Protein AF-A0A9D6FXJ5-F1 (afdb_monomer)

Structure (mmCIF, N/CA/C/O backbone):
data_AF-A0A9D6FXJ5-F1
#
_entry.id   AF-A0A9D6FXJ5-F1
#
loop_
_atom_site.group_PDB
_atom_site.id
_atom_site.type_symbol
_atom_site.label_atom_id
_atom_site.label_alt_id
_atom_site.label_comp_id
_atom_site.label_asym_id
_atom_site.label_entity_id
_atom_site.label_seq_id
_atom_site.pdbx_PDB_ins_code
_atom_site.Cartn_x
_atom_site.Cartn_y
_atom_site.Cartn_z
_atom_site.occupancy
_atom_site.B_iso_or_equiv
_atom_site.auth_seq_id
_atom_site.auth_comp_id
_atom_site.auth_asym_id
_atom_site.auth_atom_id
_atom_site.pdbx_PDB_model_num
ATOM 1 N N . MET A 1 1 ? -36.224 -34.502 -17.068 1.00 31.56 1 MET A N 1
ATOM 2 C CA . MET A 1 1 ? -36.495 -35.595 -16.108 1.00 31.56 1 MET A CA 1
ATOM 3 C C . MET A 1 1 ? -36.123 -35.125 -14.706 1.00 31.56 1 MET A C 1
ATOM 5 O O . MET A 1 1 ? -34.986 -34.723 -14.557 1.00 31.56 1 MET A O 1
ATOM 9 N N . ARG A 1 2 ? -37.079 -35.206 -13.753 1.00 31.58 2 ARG A N 1
ATOM 10 C CA . ARG A 1 2 ? -36.944 -35.451 -12.288 1.00 31.58 2 ARG A CA 1
ATOM 11 C C . ARG A 1 2 ? -35.967 -34.548 -11.474 1.00 31.58 2 ARG A C 1
ATOM 13 O O . ARG A 1 2 ? -34.798 -34.522 -11.793 1.00 31.58 2 ARG A O 1
ATOM 20 N N . ARG A 1 3 ? -36.307 -33.891 -10.348 1.00 32.00 3 ARG A N 1
ATOM 21 C CA . ARG A 1 3 ? -37.428 -34.001 -9.382 1.00 32.00 3 ARG A CA 1
ATOM 22 C C . ARG A 1 3 ? -37.389 -32.842 -8.340 1.00 32.00 3 ARG A C 1
ATOM 24 O O . ARG A 1 3 ? -36.317 -32.512 -7.864 1.00 32.00 3 ARG A O 1
ATOM 31 N N . PHE A 1 4 ? -38.590 -32.381 -7.962 1.00 33.22 4 PHE A N 1
ATOM 32 C CA . PHE A 1 4 ? -39.093 -31.896 -6.653 1.00 33.22 4 PHE A CA 1
ATOM 33 C C . PHE A 1 4 ? -38.522 -30.663 -5.921 1.00 33.22 4 PHE A C 1
ATOM 35 O O . PHE A 1 4 ? -37.453 -30.690 -5.326 1.00 33.22 4 PHE A O 1
ATOM 42 N N . ALA A 1 5 ? -39.402 -29.660 -5.812 1.00 41.56 5 ALA A N 1
ATOM 43 C CA . ALA A 1 5 ? -39.522 -28.728 -4.693 1.00 41.56 5 ALA A CA 1
ATOM 44 C C . ALA A 1 5 ? -40.036 -29.434 -3.428 1.00 41.56 5 ALA A C 1
ATOM 46 O O . ALA A 1 5 ? -40.890 -30.303 -3.568 1.00 41.56 5 ALA A O 1
ATOM 47 N N . TRP A 1 6 ? -39.617 -28.983 -2.239 1.00 28.61 6 TRP A N 1
ATOM 48 C CA . TRP A 1 6 ? -40.420 -29.036 -1.008 1.00 28.61 6 TRP A CA 1
ATOM 49 C C . TRP A 1 6 ? -40.076 -27.851 -0.095 1.00 28.61 6 TRP A C 1
ATOM 51 O O . TRP A 1 6 ? -39.004 -27.786 0.500 1.00 28.61 6 TRP A O 1
ATOM 61 N N . LEU A 1 7 ? -41.029 -26.925 0.007 1.00 34.31 7 LEU A N 1
ATOM 62 C CA . LEU A 1 7 ? -41.271 -26.134 1.208 1.00 34.31 7 LEU A CA 1
ATOM 63 C C . LEU A 1 7 ? -41.954 -27.058 2.226 1.00 34.31 7 LEU A C 1
ATOM 65 O O . LEU A 1 7 ? -42.943 -27.700 1.877 1.00 34.31 7 LEU A O 1
ATOM 69 N N . LEU A 1 8 ? -41.496 -27.070 3.476 1.00 34.75 8 LEU A N 1
ATOM 70 C CA . LEU A 1 8 ? -42.350 -27.379 4.623 1.00 34.75 8 LEU A CA 1
ATOM 71 C C . LEU A 1 8 ? -41.764 -26.733 5.876 1.00 34.75 8 LEU A C 1
ATOM 73 O O . LEU A 1 8 ? -40.685 -27.082 6.348 1.00 34.75 8 LEU A O 1
ATOM 77 N N . ALA A 1 9 ? -42.504 -25.746 6.365 1.00 36.38 9 ALA A N 1
ATOM 78 C CA . ALA A 1 9 ? -42.334 -25.151 7.671 1.00 36.38 9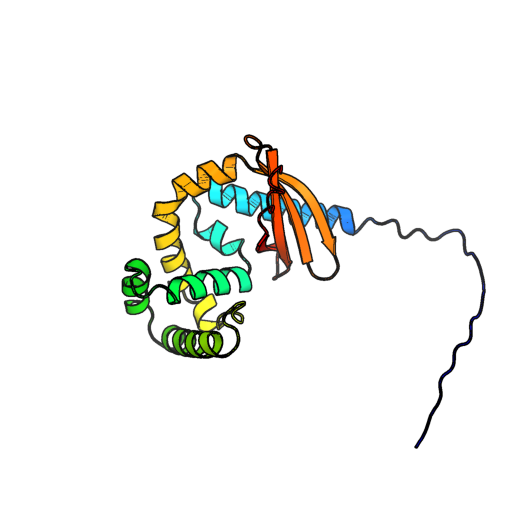 ALA A CA 1
ATOM 79 C C . ALA A 1 9 ? -42.645 -26.187 8.758 1.00 36.38 9 ALA A C 1
ATOM 81 O O . ALA A 1 9 ? -43.670 -26.864 8.693 1.00 36.38 9 ALA A O 1
ATOM 82 N N . LEU A 1 10 ? -41.807 -26.233 9.790 1.00 36.16 10 LEU A N 1
ATOM 83 C CA . LEU A 1 10 ? -42.198 -26.698 11.114 1.00 36.16 10 LEU A CA 1
ATOM 84 C C . LEU A 1 10 ? -41.761 -25.643 12.129 1.00 36.16 10 LEU A C 1
ATOM 86 O O . LEU A 1 10 ? -40.582 -25.466 12.424 1.00 36.16 10 LEU A O 1
ATOM 90 N N . LEU A 1 11 ? -42.767 -24.921 12.617 1.00 42.56 11 LEU A N 1
ATOM 91 C CA . LEU A 1 11 ? -42.757 -24.214 13.888 1.00 42.56 11 LEU A CA 1
ATOM 92 C C . LEU A 1 11 ? -42.460 -25.224 15.004 1.00 42.56 11 LEU A C 1
ATOM 94 O O . LEU A 1 11 ? -43.116 -26.263 15.078 1.00 42.56 11 LEU A O 1
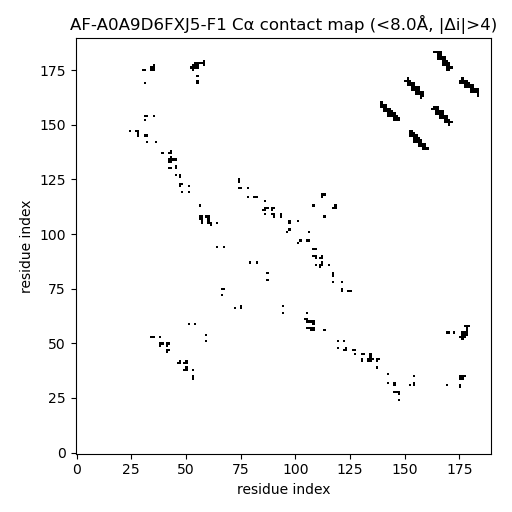ATOM 98 N N . GLY A 1 12 ? -41.515 -24.910 15.888 1.00 32.25 12 GLY A N 1
ATOM 99 C CA . GLY A 1 12 ? -41.243 -25.751 17.048 1.00 32.25 12 GLY A CA 1
ATOM 100 C C . GLY A 1 12 ? -40.167 -25.197 17.974 1.00 32.25 12 GLY A C 1
ATOM 101 O O . GLY A 1 12 ? -38.989 -25.312 17.677 1.00 32.25 12 GLY A O 1
ATOM 102 N N . ALA A 1 13 ? -40.619 -24.683 19.121 1.00 34.22 13 ALA A N 1
ATOM 103 C CA . ALA A 1 13 ? -39.877 -24.346 20.339 1.00 34.22 13 ALA A CA 1
ATOM 104 C C . ALA A 1 13 ? -38.976 -23.093 20.330 1.00 34.22 13 ALA A C 1
ATOM 106 O O . ALA A 1 13 ? -37.788 -23.116 20.021 1.00 34.22 13 ALA A O 1
ATOM 107 N N . CYS A 1 14 ? -39.554 -22.009 20.857 1.00 43.22 14 CYS A N 1
ATOM 108 C CA . CYS A 1 14 ? -38.842 -21.023 21.663 1.00 43.22 14 CYS A CA 1
ATOM 109 C C . CYS A 1 14 ? -38.060 -21.768 22.764 1.00 43.22 14 CYS A C 1
ATOM 111 O O . CYS A 1 14 ? -38.659 -22.240 23.729 1.00 43.22 14 CYS A O 1
ATOM 113 N N . VAL A 1 15 ? -36.741 -21.889 22.618 1.00 39.38 15 VAL A N 1
ATOM 114 C CA . VAL A 1 15 ? -35.838 -22.238 23.721 1.00 39.38 15 VAL A CA 1
ATOM 115 C C . VAL A 1 15 ? -35.285 -20.921 24.264 1.00 39.38 15 VAL A C 1
ATOM 117 O O . VAL A 1 15 ? -34.444 -20.301 23.610 1.00 39.38 15 VAL A O 1
ATOM 120 N N . PRO A 1 16 ? -35.749 -20.433 25.426 1.00 45.81 16 PRO A N 1
ATOM 121 C CA . PRO A 1 16 ? -35.060 -19.363 26.115 1.00 45.81 16 PRO A CA 1
ATOM 122 C C . PRO A 1 16 ? -33.828 -19.975 26.787 1.00 45.81 16 PRO A C 1
ATOM 124 O O . PRO A 1 16 ? -33.946 -20.771 27.713 1.00 45.81 16 PRO A O 1
ATOM 127 N N . GLY A 1 17 ? -32.641 -19.600 26.316 1.00 41.66 17 GLY A N 1
ATOM 128 C CA . GLY A 1 17 ? -31.398 -19.852 27.043 1.00 41.66 17 GLY A CA 1
ATOM 129 C C . GLY A 1 17 ? -30.475 -20.878 26.403 1.00 41.66 17 GLY A C 1
ATOM 130 O O . GLY A 1 17 ? -30.442 -22.042 26.781 1.00 41.66 17 GLY A O 1
ATOM 131 N N . SER A 1 18 ? -29.631 -20.397 25.500 1.00 36.03 18 SER A N 1
ATOM 132 C CA . SER A 1 18 ? -28.195 -20.691 25.505 1.00 36.03 18 SER A CA 1
ATOM 133 C C . SER A 1 18 ? -27.535 -19.567 24.727 1.00 36.03 18 SER A C 1
ATOM 135 O O . SER A 1 18 ? -27.594 -19.511 23.503 1.00 36.03 18 SER A O 1
ATOM 137 N N . GLY A 1 19 ? -27.037 -18.585 25.475 1.00 41.00 19 GLY A N 1
ATOM 138 C CA . GLY A 1 19 ? -26.438 -17.383 24.928 1.00 41.00 19 GLY A CA 1
ATOM 139 C C . GLY A 1 19 ? -25.212 -17.710 24.087 1.00 41.00 19 GLY A C 1
ATOM 140 O O . GLY A 1 19 ? -24.199 -18.167 24.606 1.00 41.00 19 GLY A O 1
ATOM 141 N N . SER A 1 20 ? -25.283 -17.386 22.804 1.00 39.31 20 SER A N 1
ATOM 142 C CA . SER A 1 20 ? -24.123 -16.954 22.039 1.00 39.31 20 SER A CA 1
ATOM 143 C C . SER A 1 20 ? -24.191 -15.432 21.951 1.00 39.31 20 SER A C 1
ATOM 145 O O . SER A 1 20 ? -24.707 -14.867 20.987 1.00 39.31 20 SER A O 1
ATOM 147 N N . SER A 1 21 ? -23.737 -14.761 23.009 1.00 37.66 21 SER A N 1
ATOM 148 C CA . SER A 1 21 ? -23.439 -13.331 22.934 1.00 37.66 21 SER A CA 1
ATOM 149 C C . SER A 1 21 ? -22.395 -13.070 21.827 1.00 37.66 21 SER A C 1
ATOM 151 O O . SER A 1 21 ? -21.528 -13.920 21.604 1.00 37.66 21 SER A O 1
ATOM 153 N N . PRO A 1 22 ? -22.432 -11.903 21.159 1.00 43.00 22 PRO A N 1
ATOM 154 C CA . PRO A 1 22 ? -21.576 -11.524 20.028 1.00 43.00 22 PRO A CA 1
ATOM 155 C C . PRO A 1 22 ? -20.151 -11.153 20.480 1.00 43.00 22 PRO A C 1
ATOM 157 O O . PRO A 1 22 ? -19.704 -10.023 20.335 1.00 43.00 22 PRO A O 1
ATOM 160 N N . VAL A 1 23 ? -19.433 -12.095 21.091 1.00 41.44 23 VAL A N 1
ATOM 161 C CA . VAL A 1 23 ? -18.098 -11.848 21.669 1.00 41.44 23 VAL A CA 1
ATOM 162 C C . VAL A 1 23 ? -16.988 -11.895 20.606 1.00 41.44 23 VAL A C 1
ATOM 164 O O . VAL A 1 23 ? -15.913 -11.340 20.816 1.00 41.44 23 VAL A O 1
ATOM 167 N N . THR A 1 24 ? -17.234 -12.501 19.441 1.00 52.94 24 THR A N 1
ATOM 168 C CA . THR A 1 24 ? -16.218 -12.662 18.387 1.00 52.94 24 THR A CA 1
ATOM 169 C C . THR A 1 24 ? -15.949 -11.386 17.588 1.00 52.94 24 THR A C 1
ATOM 171 O O . THR A 1 24 ? -14.799 -11.142 17.238 1.00 52.94 24 THR A O 1
ATOM 174 N N . THR A 1 25 ? -16.951 -10.527 17.363 1.00 61.50 25 THR A N 1
ATOM 175 C CA . THR A 1 25 ? -16.778 -9.309 16.548 1.00 61.50 25 THR A CA 1
ATOM 176 C C . THR A 1 25 ? -15.887 -8.275 17.234 1.00 61.50 25 THR A C 1
ATOM 178 O O . THR A 1 25 ? -15.040 -7.674 16.586 1.00 61.50 25 THR A O 1
ATOM 181 N N . THR A 1 26 ? -15.978 -8.111 18.556 1.00 83.56 26 THR A N 1
ATOM 182 C CA . THR A 1 26 ? -15.234 -7.054 19.264 1.00 83.56 26 THR A CA 1
ATOM 183 C C . THR A 1 26 ? -13.728 -7.322 19.374 1.00 83.56 26 THR A C 1
ATOM 185 O O . THR A 1 26 ? -12.932 -6.387 19.290 1.00 83.56 26 THR A O 1
ATOM 188 N N . GLU A 1 27 ? -13.294 -8.571 19.572 1.00 90.50 27 GLU A N 1
ATOM 189 C CA . GLU A 1 27 ? -11.853 -8.883 19.603 1.00 90.50 27 GLU A CA 1
ATOM 190 C C . GLU A 1 27 ? -11.226 -8.819 18.209 1.00 90.50 27 GLU A C 1
ATOM 192 O O . GLU A 1 27 ? -10.097 -8.347 18.054 1.00 90.50 27 GLU A O 1
ATOM 197 N N . GLU A 1 28 ? -11.975 -9.211 17.182 1.00 91.75 28 GLU A N 1
ATOM 198 C CA . GLU A 1 28 ? -11.540 -9.100 15.796 1.00 91.75 28 GLU A CA 1
ATOM 199 C C . GLU A 1 28 ? -11.475 -7.637 15.337 1.00 91.75 28 GLU A C 1
ATOM 201 O O . GLU A 1 28 ? -10.451 -7.212 14.805 1.00 91.75 28 GLU A O 1
ATOM 206 N N . GLU A 1 29 ? -12.478 -6.817 15.665 1.00 95.31 29 GLU A N 1
ATOM 207 C CA . GLU A 1 29 ? -12.457 -5.360 15.465 1.00 95.31 29 GLU A CA 1
ATOM 208 C C . GLU A 1 29 ? -11.238 -4.711 16.137 1.00 95.31 29 GLU A C 1
ATOM 210 O O . GLU A 1 29 ? -10.568 -3.862 15.541 1.00 95.31 29 GLU A O 1
ATOM 215 N N . LYS A 1 30 ? -10.895 -5.129 17.365 1.00 95.94 30 LYS A N 1
ATOM 216 C CA . LYS A 1 30 ? -9.675 -4.671 18.050 1.00 95.94 30 LYS A CA 1
ATOM 217 C C . LYS A 1 30 ? -8.412 -5.111 17.312 1.00 95.94 30 LYS A C 1
ATOM 219 O O . LYS A 1 30 ? -7.472 -4.321 17.226 1.00 95.94 30 LYS A O 1
ATOM 224 N N . ALA A 1 31 ? -8.357 -6.340 16.800 1.00 96.19 31 ALA A N 1
ATOM 225 C CA . ALA A 1 31 ? -7.211 -6.842 16.042 1.00 96.19 31 ALA A CA 1
ATOM 226 C C . ALA A 1 31 ? -7.023 -6.079 14.721 1.00 96.19 31 ALA A C 1
ATOM 228 O O . ALA A 1 31 ? -5.909 -5.643 14.426 1.00 96.19 31 ALA A O 1
ATOM 229 N N . VAL A 1 32 ? -8.109 -5.843 13.981 1.00 97.50 32 VAL A N 1
ATOM 230 C CA . VAL A 1 32 ? -8.138 -5.020 12.763 1.00 97.50 32 VAL A CA 1
ATOM 231 C C . VAL A 1 32 ? -7.670 -3.601 13.072 1.00 97.50 32 VAL A C 1
ATOM 233 O O . VAL A 1 32 ? -6.748 -3.101 12.427 1.00 97.50 32 VAL A O 1
ATOM 236 N N . LYS A 1 33 ? -8.243 -2.967 14.106 1.00 97.75 33 LYS A N 1
ATOM 237 C CA . LYS A 1 33 ? -7.846 -1.621 14.538 1.00 97.75 33 LYS A CA 1
ATOM 238 C C . LYS A 1 33 ? -6.350 -1.552 14.829 1.00 97.75 33 LYS A C 1
ATOM 240 O O . LYS A 1 33 ? -5.674 -0.671 14.308 1.00 97.75 33 LYS A O 1
ATOM 245 N N . ARG A 1 34 ? -5.822 -2.490 15.622 1.00 98.06 34 ARG A N 1
ATOM 246 C CA . ARG A 1 34 ? -4.391 -2.545 15.961 1.00 98.06 34 ARG A CA 1
ATOM 247 C C . ARG A 1 34 ? -3.517 -2.712 14.723 1.00 98.06 34 ARG A C 1
ATOM 249 O O . ARG A 1 34 ? -2.498 -2.038 14.621 1.00 98.06 34 ARG A O 1
ATOM 256 N N . ALA A 1 35 ? -3.902 -3.581 13.791 1.00 98.25 35 ALA A N 1
ATOM 257 C CA . ALA A 1 35 ? -3.154 -3.794 12.556 1.00 98.25 35 ALA A CA 1
ATOM 258 C C . ALA A 1 35 ? -3.127 -2.533 11.682 1.00 98.25 35 ALA A C 1
ATOM 260 O O . ALA A 1 35 ? -2.060 -2.128 11.219 1.00 98.25 35 ALA A O 1
ATOM 261 N N . PHE A 1 36 ? -4.271 -1.863 11.525 1.00 98.44 36 PHE A N 1
ATOM 262 C CA . PHE A 1 36 ? -4.349 -0.593 10.810 1.00 98.44 36 PHE A CA 1
ATOM 263 C C . PHE A 1 36 ? -3.509 0.499 11.480 1.00 98.44 36 PHE A C 1
ATOM 265 O O . PHE A 1 36 ? -2.757 1.210 10.819 1.00 98.44 36 PHE A O 1
ATOM 272 N N . GLU A 1 37 ? -3.610 0.639 12.803 1.00 98.31 37 GLU A N 1
ATOM 273 C CA . GLU A 1 37 ? -2.853 1.639 13.558 1.00 98.31 37 GLU A CA 1
ATOM 274 C C . GLU A 1 37 ? -1.345 1.377 13.511 1.00 98.31 37 GLU A C 1
ATOM 276 O O . GLU A 1 37 ? -0.577 2.333 13.410 1.00 98.31 37 GLU A O 1
ATOM 281 N N . ALA A 1 38 ? -0.917 0.111 13.517 1.00 98.50 38 ALA A N 1
ATOM 282 C CA . ALA A 1 38 ? 0.480 -0.264 13.326 1.00 98.50 38 ALA A CA 1
ATOM 283 C C . ALA A 1 38 ? 0.982 0.117 11.925 1.00 98.50 38 ALA A C 1
ATOM 285 O O . ALA A 1 38 ? 2.045 0.725 11.798 1.00 98.50 38 ALA A O 1
ATOM 286 N N . TRP A 1 39 ? 0.196 -0.161 10.881 1.00 98.44 39 TRP A N 1
ATOM 287 C CA . TRP A 1 39 ? 0.515 0.255 9.514 1.00 98.44 39 TRP A CA 1
ATOM 288 C C . TRP A 1 39 ? 0.574 1.785 9.376 1.00 98.44 39 TRP A C 1
ATOM 290 O O . TRP A 1 39 ? 1.553 2.322 8.856 1.00 98.44 39 TRP A O 1
ATOM 300 N N . ARG A 1 40 ? -0.397 2.518 9.940 1.00 97.94 40 ARG A N 1
ATOM 301 C CA . ARG A 1 40 ? -0.374 3.991 10.005 1.00 97.94 40 ARG A CA 1
ATOM 302 C C . ARG A 1 40 ? 0.880 4.498 10.718 1.00 97.94 40 ARG A C 1
ATOM 304 O O . ARG A 1 40 ? 1.527 5.428 10.243 1.00 97.94 40 ARG A O 1
ATOM 311 N N . ALA A 1 41 ? 1.219 3.913 11.866 1.00 98.31 41 ALA A N 1
ATOM 312 C CA . ALA A 1 41 ? 2.396 4.298 12.636 1.00 98.31 41 ALA A CA 1
ATOM 313 C C . ALA A 1 41 ? 3.693 4.070 11.845 1.00 98.31 41 ALA A C 1
ATOM 315 O O . ALA A 1 41 ? 4.585 4.915 11.907 1.00 98.31 41 ALA A O 1
ATOM 316 N N . ALA A 1 42 ? 3.777 3.000 11.048 1.00 98.50 42 ALA A N 1
ATOM 317 C CA . ALA A 1 42 ? 4.899 2.763 10.144 1.00 98.50 42 ALA A CA 1
ATOM 318 C C . ALA A 1 42 ? 5.039 3.865 9.080 1.00 98.50 42 ALA A C 1
ATOM 320 O O . ALA A 1 42 ? 6.154 4.331 8.843 1.00 98.50 42 ALA A O 1
ATOM 321 N N . ILE A 1 43 ? 3.928 4.342 8.501 1.00 97.94 43 ILE A N 1
ATOM 322 C CA . ILE A 1 43 ? 3.941 5.472 7.554 1.00 97.94 43 ILE A CA 1
ATOM 323 C C . ILE A 1 43 ? 4.474 6.733 8.236 1.00 97.94 43 ILE A C 1
ATOM 325 O O . ILE A 1 43 ? 5.387 7.378 7.722 1.00 97.94 43 ILE A O 1
ATOM 329 N N . VAL A 1 44 ? 3.944 7.065 9.416 1.00 97.81 44 VAL A N 1
ATOM 330 C CA . VAL A 1 44 ? 4.355 8.251 10.189 1.00 97.81 44 VAL A CA 1
ATOM 331 C C . VAL A 1 44 ? 5.831 8.180 10.597 1.00 97.81 44 VAL A C 1
ATOM 333 O O . VAL A 1 44 ? 6.531 9.194 10.569 1.00 97.81 44 VAL A O 1
ATOM 336 N N . ALA A 1 45 ? 6.321 6.986 10.932 1.00 97.88 45 ALA A N 1
ATOM 337 C CA . ALA A 1 45 ? 7.726 6.731 11.239 1.00 97.88 45 ALA A CA 1
ATOM 338 C C . ALA A 1 45 ? 8.633 6.717 9.994 1.00 97.88 45 ALA A C 1
ATOM 340 O O . ALA A 1 45 ? 9.855 6.700 10.134 1.00 97.88 45 ALA A O 1
ATOM 341 N N . GLY A 1 46 ? 8.065 6.717 8.785 1.00 97.50 46 GLY A N 1
ATOM 342 C CA . GLY A 1 46 ? 8.817 6.599 7.540 1.00 97.50 46 GLY A CA 1
ATOM 343 C C . GLY A 1 46 ? 9.458 5.220 7.341 1.00 97.50 46 GLY A C 1
ATOM 344 O O . GLY A 1 46 ? 10.499 5.127 6.695 1.00 97.50 46 GLY A O 1
ATOM 345 N N . ASN A 1 47 ? 8.877 4.155 7.900 1.00 98.19 47 ASN A N 1
ATOM 346 C CA . ASN A 1 47 ? 9.409 2.797 7.810 1.00 98.19 47 ASN A CA 1
ATOM 347 C C . ASN A 1 47 ? 8.813 2.043 6.609 1.00 98.19 47 ASN A C 1
ATOM 349 O O . ASN A 1 47 ? 7.794 1.367 6.739 1.00 98.19 47 ASN A O 1
ATOM 353 N N . ALA A 1 48 ? 9.465 2.148 5.447 1.00 97.75 48 ALA A N 1
ATOM 354 C CA . ALA A 1 48 ? 8.996 1.549 4.195 1.00 97.75 48 ALA A CA 1
ATOM 355 C C . ALA A 1 48 ? 8.732 0.033 4.289 1.00 97.75 48 ALA A C 1
ATOM 357 O O . ALA A 1 48 ? 7.746 -0.445 3.733 1.00 97.75 48 ALA A O 1
ATOM 358 N N . ASP A 1 49 ? 9.571 -0.711 5.015 1.00 97.25 49 ASP A N 1
ATOM 359 C CA . ASP A 1 49 ? 9.459 -2.172 5.108 1.00 97.25 49 ASP A CA 1
ATOM 360 C C . ASP A 1 49 ? 8.206 -2.591 5.888 1.00 97.25 49 ASP A C 1
ATOM 362 O O . ASP A 1 49 ? 7.496 -3.516 5.493 1.00 97.25 49 ASP A O 1
ATOM 366 N N . GLU A 1 50 ? 7.897 -1.892 6.982 1.00 98.12 50 GLU A N 1
ATOM 367 C CA . GLU A 1 50 ? 6.677 -2.131 7.763 1.00 98.12 50 GLU A CA 1
ATOM 368 C C . GLU A 1 50 ? 5.420 -1.646 7.030 1.00 98.12 50 GLU A C 1
ATOM 370 O O . GLU A 1 50 ? 4.374 -2.293 7.114 1.00 98.12 50 GLU A O 1
ATOM 375 N N . VAL A 1 51 ? 5.517 -0.548 6.268 1.00 98.31 51 VAL A N 1
ATOM 376 C CA . VAL A 1 51 ? 4.417 -0.083 5.409 1.00 98.31 51 VAL A CA 1
ATOM 377 C C . VAL A 1 51 ? 4.088 -1.140 4.364 1.00 98.31 51 VAL A C 1
ATOM 379 O O . VAL A 1 51 ? 2.934 -1.554 4.282 1.00 98.31 51 VAL A O 1
ATOM 382 N N . LEU A 1 52 ? 5.093 -1.615 3.620 1.00 97.88 52 LEU A N 1
ATOM 383 C CA . LEU A 1 52 ? 4.912 -2.652 2.607 1.00 97.88 52 LEU A CA 1
ATOM 384 C C . LEU A 1 52 ? 4.363 -3.936 3.227 1.00 97.88 52 LEU A C 1
ATOM 386 O O . LEU A 1 52 ? 3.438 -4.534 2.688 1.00 97.88 52 LEU A O 1
ATOM 390 N N . ARG A 1 53 ? 4.879 -4.339 4.394 1.00 97.44 53 ARG A N 1
ATOM 391 C CA . ARG A 1 53 ? 4.377 -5.520 5.101 1.00 97.44 53 ARG A CA 1
ATOM 392 C C . ARG A 1 53 ? 2.912 -5.366 5.490 1.00 97.44 53 ARG A C 1
ATOM 394 O O . ARG A 1 53 ? 2.199 -6.356 5.486 1.00 97.44 53 ARG A O 1
ATOM 401 N N . GLY A 1 54 ? 2.455 -4.172 5.859 1.00 97.75 54 GLY A N 1
ATOM 402 C CA . GLY A 1 54 ? 1.054 -3.927 6.206 1.00 97.75 54 GLY A CA 1
ATOM 403 C C . GLY A 1 54 ? 0.093 -3.890 5.013 1.00 97.75 54 GLY A C 1
ATOM 404 O O . GLY A 1 54 ? -1.115 -3.893 5.242 1.00 97.75 54 GLY A O 1
ATOM 405 N N . MET A 1 55 ? 0.590 -3.899 3.774 1.00 98.12 55 MET A N 1
ATOM 406 C CA . MET A 1 55 ? -0.226 -3.973 2.558 1.00 98.12 55 MET A CA 1
ATOM 407 C C . MET A 1 55 ? -0.569 -5.426 2.211 1.00 98.12 55 MET A C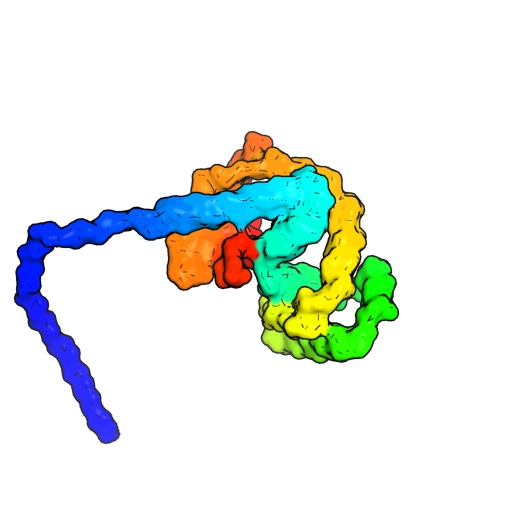 1
ATOM 409 O O . MET A 1 55 ? 0.210 -6.343 2.478 1.00 98.12 55 MET A O 1
ATOM 413 N N . SER A 1 56 ? -1.743 -5.644 1.624 1.00 96.94 56 SER A N 1
ATOM 414 C CA . SER A 1 56 ? -2.134 -6.948 1.095 1.00 96.94 56 SER A CA 1
ATOM 415 C C . SER A 1 56 ? -1.401 -7.237 -0.210 1.00 96.94 56 SER A C 1
ATOM 417 O O . SER A 1 56 ? -0.906 -6.335 -0.896 1.00 96.94 56 SER A O 1
ATOM 419 N N . SER A 1 57 ? -1.385 -8.506 -0.603 1.00 96.19 57 SER A N 1
ATOM 420 C CA . SER A 1 57 ? -0.848 -8.895 -1.903 1.00 96.19 57 SER A CA 1
ATOM 421 C C . SER A 1 57 ? -1.561 -8.209 -3.078 1.00 96.19 57 SER A C 1
ATOM 423 O O . SER A 1 57 ? -0.901 -7.841 -4.053 1.00 96.19 57 SER A O 1
ATOM 425 N N . THR A 1 58 ? -2.871 -7.972 -2.977 1.00 93.75 58 THR A N 1
ATOM 426 C CA . THR A 1 58 ? -3.656 -7.234 -3.980 1.00 93.75 58 THR A CA 1
ATOM 427 C C . THR A 1 58 ? -3.245 -5.767 -4.034 1.00 93.75 58 THR A C 1
ATOM 429 O O . THR A 1 58 ? -2.917 -5.281 -5.108 1.00 93.75 58 THR A O 1
ATOM 432 N N . MET A 1 59 ? -3.152 -5.078 -2.892 1.00 95.69 59 MET A N 1
ATOM 433 C CA . MET A 1 59 ? -2.779 -3.659 -2.851 1.00 95.69 59 MET A CA 1
ATOM 434 C C . MET A 1 59 ? -1.373 -3.419 -3.421 1.00 95.69 59 MET A C 1
ATOM 436 O O . MET A 1 59 ? -1.128 -2.429 -4.109 1.00 95.69 59 MET A O 1
ATOM 440 N N . ILE A 1 60 ? -0.442 -4.341 -3.163 1.00 97.25 60 ILE A N 1
ATOM 441 C CA . ILE A 1 60 ? 0.902 -4.324 -3.758 1.00 97.25 60 ILE A CA 1
ATOM 442 C C . ILE A 1 60 ? 0.826 -4.519 -5.279 1.00 97.25 60 ILE A C 1
ATOM 444 O O . ILE A 1 60 ? 1.554 -3.860 -6.023 1.00 97.25 60 ILE A O 1
ATOM 448 N N . SER A 1 61 ? -0.053 -5.411 -5.739 1.00 96.25 61 SER A N 1
ATOM 449 C CA . SER A 1 61 ? -0.267 -5.683 -7.164 1.00 96.25 61 SER A CA 1
ATOM 450 C C . SER A 1 61 ? -0.833 -4.461 -7.884 1.00 96.25 61 SER A C 1
ATOM 452 O O . SER A 1 61 ? -0.274 -4.049 -8.898 1.00 96.25 61 SER A O 1
ATOM 454 N N . ASP A 1 62 ? -1.861 -3.831 -7.317 1.00 94.25 62 ASP A N 1
ATOM 455 C CA . ASP A 1 62 ? -2.462 -2.596 -7.828 1.00 94.25 62 ASP A CA 1
ATOM 456 C C . ASP A 1 62 ? -1.428 -1.468 -7.895 1.00 94.25 62 ASP A C 1
ATOM 458 O O . ASP A 1 62 ? -1.270 -0.815 -8.930 1.00 94.25 62 ASP A O 1
ATOM 462 N N . TRP A 1 63 ? -0.662 -1.276 -6.815 1.00 94.94 63 TRP A N 1
ATOM 463 C CA . TRP A 1 63 ? 0.407 -0.282 -6.766 1.00 94.94 63 TRP A CA 1
ATOM 464 C C . TRP A 1 63 ? 1.434 -0.493 -7.886 1.00 94.94 63 TRP A C 1
ATOM 466 O O . TRP A 1 63 ? 1.753 0.456 -8.606 1.00 94.94 63 TRP A O 1
ATOM 476 N N . LEU A 1 64 ? 1.935 -1.719 -8.066 1.00 95.56 64 LEU A N 1
ATOM 477 C CA . LEU A 1 64 ? 2.950 -1.996 -9.081 1.00 95.56 64 LEU A CA 1
ATOM 478 C C . LEU A 1 64 ? 2.379 -1.904 -10.501 1.00 95.56 64 LEU A C 1
ATOM 480 O O . LEU A 1 64 ? 3.055 -1.390 -11.391 1.00 95.56 64 LEU A O 1
ATOM 484 N N . TYR A 1 65 ? 1.138 -2.346 -10.714 1.00 95.06 65 TYR A N 1
ATOM 485 C CA . TYR A 1 65 ? 0.456 -2.250 -12.005 1.00 95.06 65 TYR A CA 1
ATOM 486 C C . TYR A 1 65 ? 0.361 -0.801 -12.489 1.00 95.06 65 TYR A C 1
ATOM 488 O O . TYR A 1 65 ? 0.738 -0.502 -13.622 1.00 95.06 65 TYR A O 1
ATOM 496 N N . VAL A 1 66 ? -0.072 0.113 -11.611 1.00 91.88 66 VAL A N 1
ATOM 497 C CA . VAL A 1 66 ? -0.157 1.546 -11.928 1.00 91.88 66 VAL A CA 1
ATOM 498 C C . VAL A 1 66 ? 1.217 2.103 -12.307 1.00 91.88 66 VAL A C 1
ATOM 500 O O . VAL A 1 66 ? 1.324 2.833 -13.290 1.00 91.88 66 VAL A O 1
ATOM 503 N N . ARG A 1 67 ? 2.283 1.724 -11.588 1.00 93.38 67 ARG A N 1
ATOM 504 C CA . ARG A 1 67 ? 3.655 2.170 -11.898 1.00 93.38 67 ARG A CA 1
ATOM 505 C C . ARG A 1 67 ? 4.155 1.643 -13.237 1.00 93.38 67 ARG A C 1
ATOM 507 O O . ARG A 1 67 ? 4.729 2.402 -14.006 1.00 93.38 67 ARG A O 1
ATOM 514 N N . LEU A 1 68 ? 3.888 0.377 -13.555 1.00 92.25 68 LEU A N 1
ATOM 515 C CA . LEU A 1 68 ? 4.207 -0.212 -14.862 1.00 92.25 68 LEU A CA 1
ATOM 516 C C . LEU A 1 68 ? 3.441 0.449 -16.020 1.00 92.25 68 LEU A C 1
ATOM 518 O O . LEU A 1 68 ? 3.834 0.313 -17.179 1.00 92.25 68 LEU A O 1
ATOM 522 N N . GLY A 1 69 ? 2.340 1.149 -15.735 1.00 89.62 69 GLY A N 1
ATOM 523 C CA . GLY A 1 69 ? 1.603 1.966 -16.699 1.00 89.62 69 GLY A CA 1
ATOM 524 C C . GLY A 1 69 ? 2.309 3.264 -17.101 1.00 89.62 69 GLY A C 1
ATOM 525 O O . GLY A 1 69 ? 2.032 3.786 -18.182 1.00 89.62 69 GLY A O 1
ATOM 526 N N . ASP A 1 70 ? 3.226 3.777 -16.277 1.00 90.06 70 ASP A N 1
ATOM 527 C CA . ASP A 1 70 ? 3.936 5.030 -16.534 1.00 90.06 70 ASP A CA 1
ATOM 528 C C . ASP A 1 70 ? 5.243 4.782 -17.300 1.00 90.06 70 ASP A C 1
ATOM 530 O O . ASP A 1 70 ? 6.293 4.465 -16.737 1.00 90.06 70 ASP A O 1
ATOM 534 N N . ALA A 1 71 ? 5.182 4.952 -18.623 1.00 84.31 71 ALA A N 1
ATOM 535 C CA . ALA A 1 71 ? 6.329 4.765 -19.512 1.00 84.31 71 ALA A CA 1
ATOM 536 C C . ALA A 1 71 ? 7.494 5.736 -19.241 1.00 84.31 71 ALA A C 1
ATOM 538 O O . ALA A 1 71 ? 8.611 5.482 -19.696 1.00 84.31 71 ALA A O 1
ATOM 539 N N . ASN A 1 72 ? 7.248 6.837 -18.524 1.00 90.00 72 ASN A N 1
ATOM 540 C CA . ASN A 1 72 ? 8.256 7.843 -18.213 1.00 90.00 72 ASN A CA 1
ATOM 541 C C . ASN A 1 72 ? 8.804 7.714 -16.789 1.00 90.00 72 ASN A C 1
ATOM 543 O O . ASN A 1 72 ? 9.586 8.571 -16.385 1.00 90.00 72 ASN A O 1
ATOM 547 N N . ASP A 1 73 ? 8.440 6.668 -16.042 1.00 92.25 73 ASP A N 1
ATOM 548 C CA . ASP A 1 73 ? 8.880 6.488 -14.663 1.00 92.25 73 ASP A CA 1
ATOM 549 C C . ASP A 1 73 ? 10.381 6.109 -14.587 1.00 92.25 73 ASP A C 1
ATOM 551 O O . ASP A 1 73 ? 10.774 4.974 -14.902 1.00 92.25 73 ASP A O 1
ATOM 555 N N . PRO A 1 74 ? 11.262 7.033 -14.147 1.00 90.94 74 PRO A N 1
ATOM 556 C CA . PRO A 1 74 ? 12.699 6.788 -14.131 1.00 90.94 74 PRO A CA 1
ATOM 557 C C . PRO A 1 74 ? 13.116 5.824 -13.012 1.00 90.94 74 PRO A C 1
ATOM 559 O O . PRO A 1 74 ? 14.141 5.143 -13.137 1.00 90.94 74 PRO A O 1
ATOM 562 N N . VAL A 1 75 ? 12.342 5.751 -11.922 1.00 92.19 75 VAL A N 1
ATOM 563 C CA . VAL A 1 75 ? 12.591 4.825 -10.811 1.00 92.19 75 VAL A CA 1
ATOM 564 C C . VAL A 1 75 ? 12.316 3.412 -11.295 1.00 92.19 75 VAL A C 1
ATOM 566 O O . VAL A 1 75 ? 13.180 2.542 -11.158 1.00 92.19 75 VAL A O 1
ATOM 569 N N . LEU A 1 76 ? 11.177 3.197 -11.955 1.00 91.56 76 LEU A N 1
ATOM 570 C CA . LEU A 1 76 ? 10.831 1.897 -12.509 1.00 91.56 76 LEU A CA 1
ATOM 571 C C . LEU A 1 76 ? 11.834 1.450 -13.571 1.00 91.56 76 LEU A C 1
ATOM 573 O O . LEU A 1 76 ? 12.315 0.321 -13.512 1.00 91.56 76 LEU A O 1
ATOM 577 N N . ALA A 1 77 ? 12.207 2.328 -14.507 1.00 90.75 77 ALA A N 1
ATOM 578 C CA . ALA A 1 77 ? 13.176 2.002 -15.553 1.00 90.75 77 ALA A CA 1
ATOM 579 C C . ALA A 1 77 ? 14.527 1.550 -14.969 1.00 90.75 77 ALA A C 1
ATOM 581 O O . ALA A 1 77 ? 15.137 0.588 -15.445 1.00 90.75 77 ALA A O 1
ATOM 582 N N . LYS A 1 78 ? 14.989 2.214 -13.903 1.00 93.31 78 LYS A N 1
ATOM 583 C CA . LYS A 1 78 ? 16.195 1.833 -13.159 1.00 93.31 78 LYS A CA 1
ATOM 584 C C . LYS A 1 78 ? 16.017 0.498 -12.430 1.00 93.31 78 LYS A C 1
ATOM 586 O O . LYS A 1 78 ? 16.919 -0.338 -12.481 1.00 93.31 78 LYS A O 1
ATOM 591 N N . GLN A 1 79 ? 14.885 0.290 -11.762 1.00 93.00 79 GLN A N 1
ATOM 592 C CA . GLN A 1 79 ? 14.608 -0.926 -10.994 1.00 93.00 79 GLN A CA 1
ATOM 593 C C . GLN A 1 79 ? 14.414 -2.152 -11.879 1.00 93.00 79 GLN A C 1
ATOM 595 O O . GLN A 1 79 ? 14.931 -3.218 -11.558 1.00 93.00 79 GLN A O 1
ATOM 600 N N . ARG A 1 80 ? 13.754 -2.009 -13.026 1.00 92.38 80 ARG A N 1
ATOM 601 C CA . ARG A 1 80 ? 13.554 -3.086 -14.002 1.00 92.38 80 ARG A CA 1
ATOM 602 C C . ARG A 1 80 ? 14.872 -3.676 -14.499 1.00 92.38 80 ARG A C 1
ATOM 604 O O . ARG A 1 80 ? 14.972 -4.884 -14.638 1.00 92.38 80 ARG A O 1
ATOM 611 N N . ARG A 1 81 ? 15.927 -2.864 -14.654 1.00 91.75 81 ARG A N 1
ATOM 612 C CA . ARG A 1 81 ? 17.277 -3.355 -15.011 1.00 91.75 81 ARG A CA 1
ATOM 613 C C . ARG A 1 81 ? 17.920 -4.237 -13.935 1.00 91.75 81 ARG A C 1
ATOM 615 O O . ARG A 1 81 ? 18.864 -4.959 -14.234 1.00 91.75 81 ARG A O 1
ATOM 622 N N . ARG A 1 82 ? 17.456 -4.140 -12.686 1.00 92.00 82 ARG A N 1
ATOM 623 C CA . ARG A 1 82 ? 17.944 -4.926 -11.540 1.00 92.00 82 ARG A CA 1
ATOM 624 C C . ARG A 1 82 ? 17.128 -6.200 -11.314 1.00 92.00 82 ARG A C 1
ATOM 626 O O . ARG A 1 82 ? 17.566 -7.057 -10.554 1.00 92.00 82 ARG A O 1
ATOM 633 N N . LEU A 1 83 ? 15.961 -6.319 -11.949 1.00 93.31 83 LEU A N 1
ATOM 634 C CA . LEU A 1 83 ? 15.098 -7.491 -11.873 1.00 93.31 83 LEU A CA 1
ATOM 635 C C . LEU A 1 83 ? 15.535 -8.514 -12.927 1.00 93.31 83 LEU A C 1
ATOM 637 O O . LEU A 1 83 ? 15.383 -8.285 -14.126 1.00 93.31 83 LEU A O 1
ATOM 641 N N . THR A 1 84 ? 16.090 -9.640 -12.483 1.00 91.12 84 THR A N 1
ATOM 642 C CA . THR A 1 84 ? 16.641 -10.682 -13.362 1.00 91.12 84 THR A CA 1
ATOM 643 C C . THR A 1 84 ? 16.051 -12.057 -13.051 1.00 91.12 84 THR A C 1
ATOM 645 O O . THR A 1 84 ? 15.510 -12.285 -11.968 1.00 91.12 84 THR A O 1
ATOM 648 N N . GLY A 1 85 ? 16.157 -12.982 -14.011 1.00 92.88 85 GLY A N 1
ATOM 649 C CA . GLY A 1 85 ? 15.644 -14.349 -13.885 1.00 92.88 85 GLY A CA 1
ATOM 650 C C . GLY A 1 85 ? 14.115 -14.420 -13.856 1.00 92.88 85 GLY A C 1
ATOM 651 O O . GLY A 1 85 ? 13.439 -13.508 -14.328 1.00 92.88 85 GLY A O 1
ATOM 652 N N . ALA A 1 86 ? 13.585 -15.491 -13.253 1.00 92.50 86 ALA A N 1
ATOM 653 C CA . ALA A 1 86 ? 12.149 -15.788 -13.233 1.00 92.50 86 ALA A CA 1
ATOM 654 C C . ALA A 1 86 ? 11.250 -14.619 -12.773 1.00 92.50 86 ALA A C 1
ATOM 656 O O . ALA A 1 86 ? 10.255 -14.361 -13.443 1.00 92.50 86 ALA A O 1
ATOM 657 N N . PRO A 1 87 ? 11.586 -13.837 -11.723 1.00 95.44 87 PRO A N 1
ATOM 658 C CA . PRO A 1 87 ? 10.774 -12.679 -11.345 1.00 95.44 87 PRO A CA 1
ATOM 659 C C . PRO A 1 87 ? 10.619 -11.625 -12.453 1.00 95.44 87 PRO A C 1
ATOM 661 O O . PRO A 1 87 ? 9.612 -10.926 -12.488 1.00 95.44 87 PRO A O 1
ATOM 664 N N . SER A 1 88 ? 11.604 -11.478 -13.344 1.00 96.06 88 SER A N 1
ATOM 665 C CA . SER A 1 88 ? 11.529 -10.516 -14.450 1.00 96.06 88 SER A CA 1
ATOM 666 C C . SER A 1 88 ? 10.540 -10.969 -15.517 1.00 96.06 88 SER A C 1
ATOM 668 O O . SER A 1 88 ? 9.640 -10.205 -15.874 1.00 96.06 88 SER A O 1
ATOM 670 N N . ASP A 1 89 ? 10.672 -12.228 -15.943 1.00 96.00 89 ASP A N 1
ATOM 671 C CA . ASP A 1 89 ? 9.819 -12.848 -16.958 1.00 96.00 89 ASP A CA 1
ATOM 672 C C . ASP A 1 89 ? 8.366 -12.945 -16.467 1.00 96.00 89 ASP A C 1
ATOM 674 O O . ASP A 1 89 ? 7.431 -12.568 -17.176 1.00 96.00 89 ASP A O 1
ATOM 678 N N . ASP A 1 90 ? 8.173 -13.369 -15.215 1.00 97.56 90 ASP A N 1
ATOM 679 C CA . ASP A 1 90 ? 6.852 -13.488 -14.597 1.00 97.56 90 ASP A CA 1
ATOM 680 C C . ASP A 1 90 ? 6.158 -12.127 -14.462 1.00 97.56 90 ASP A C 1
ATOM 682 O O . ASP A 1 90 ? 4.948 -12.033 -14.676 1.00 97.56 90 ASP A O 1
ATOM 686 N N . LEU A 1 91 ? 6.904 -11.060 -14.138 1.00 97.00 91 LEU A N 1
ATOM 687 C CA . LEU A 1 91 ? 6.349 -9.707 -14.059 1.00 97.00 91 LEU A CA 1
ATOM 688 C C . LEU A 1 91 ? 5.865 -9.217 -15.429 1.00 97.00 91 LEU A C 1
ATOM 690 O O . LEU A 1 91 ? 4.802 -8.601 -15.517 1.00 97.00 91 LEU A O 1
ATOM 694 N N . ASP A 1 92 ? 6.618 -9.501 -16.492 1.00 95.62 92 ASP A N 1
ATOM 695 C CA . ASP A 1 92 ? 6.247 -9.101 -17.852 1.00 95.62 92 ASP A CA 1
ATOM 696 C C . ASP A 1 92 ? 5.014 -9.848 -18.352 1.00 95.62 92 ASP A C 1
ATOM 698 O O . ASP A 1 92 ? 4.076 -9.223 -18.853 1.00 95.62 92 ASP A O 1
ATOM 702 N N . LEU A 1 93 ? 4.972 -11.168 -18.156 1.00 96.19 93 LEU A N 1
ATOM 703 C CA . LEU A 1 93 ? 3.807 -11.983 -18.501 1.00 96.19 93 LEU A CA 1
ATOM 704 C C . LEU A 1 93 ? 2.561 -11.530 -17.734 1.00 96.19 93 LEU A C 1
ATOM 706 O O . LEU A 1 93 ? 1.498 -11.346 -18.330 1.00 96.19 93 LEU A O 1
ATOM 710 N N . TRP A 1 94 ? 2.700 -11.300 -16.428 1.00 96.69 94 TRP A N 1
ATOM 711 C CA . TRP A 1 94 ? 1.611 -10.820 -15.585 1.00 96.69 94 TRP A CA 1
ATOM 712 C C . TRP A 1 94 ? 1.100 -9.441 -16.021 1.00 96.69 94 TRP A C 1
ATOM 714 O O . TRP A 1 94 ? -0.113 -9.224 -16.060 1.00 96.69 94 TRP A O 1
ATOM 724 N N . TYR A 1 95 ? 1.989 -8.512 -16.382 1.00 95.69 95 TYR A N 1
ATOM 725 C CA . TYR A 1 95 ? 1.587 -7.170 -16.807 1.00 95.69 95 TYR A CA 1
ATOM 726 C C . TYR A 1 95 ? 0.848 -7.193 -18.150 1.00 95.69 95 TYR A C 1
ATOM 728 O O . TYR A 1 95 ? -0.195 -6.551 -18.293 1.00 95.69 95 TYR A O 1
ATOM 736 N N . VAL A 1 96 ? 1.344 -7.967 -19.123 1.00 94.75 96 VAL A N 1
ATOM 737 C CA . VAL A 1 96 ? 0.689 -8.133 -20.430 1.00 94.75 96 VAL A CA 1
ATOM 738 C C . VAL A 1 96 ? -0.702 -8.754 -20.279 1.00 94.75 96 VAL A C 1
ATOM 740 O O . VAL A 1 96 ? -1.657 -8.253 -20.880 1.00 94.75 96 VAL A O 1
ATOM 743 N N . ASP A 1 97 ? -0.842 -9.798 -19.456 1.00 94.69 97 ASP A N 1
ATOM 744 C CA . ASP A 1 97 ? -2.141 -10.434 -19.208 1.00 94.69 97 ASP A CA 1
ATOM 745 C C . ASP A 1 97 ? -3.131 -9.438 -18.583 1.00 94.69 97 ASP A C 1
ATOM 747 O O . ASP A 1 97 ? -4.216 -9.224 -19.132 1.00 94.69 97 ASP A O 1
ATOM 751 N N . ASN A 1 98 ? -2.731 -8.725 -17.524 1.00 94.50 98 ASN A N 1
ATOM 752 C CA . ASN A 1 98 ? -3.610 -7.777 -16.833 1.00 94.50 98 ASN A CA 1
ATOM 753 C C . ASN A 1 98 ? -4.004 -6.572 -17.681 1.00 94.50 98 ASN A C 1
ATOM 755 O O . ASN A 1 98 ? -5.172 -6.186 -17.667 1.00 94.50 98 ASN A O 1
ATOM 759 N N . LYS A 1 99 ? -3.089 -6.048 -18.503 1.00 92.25 99 LYS A N 1
ATOM 760 C CA . LYS A 1 99 ? -3.407 -4.974 -19.452 1.00 92.25 99 LYS A CA 1
ATOM 761 C C . LYS A 1 99 ? -4.513 -5.372 -20.433 1.00 92.25 99 LYS A C 1
ATOM 763 O O . LYS A 1 99 ? -5.280 -4.517 -20.867 1.00 92.25 99 LYS A O 1
ATOM 768 N N . SER A 1 100 ? -4.592 -6.654 -20.791 1.00 89.50 100 SER A N 1
ATOM 769 C CA . SER A 1 100 ? -5.578 -7.159 -21.751 1.00 89.50 100 SER A CA 1
ATOM 770 C C . SER A 1 100 ? -6.882 -7.646 -21.114 1.00 89.50 100 SER A C 1
ATOM 772 O O . SER A 1 100 ? -7.932 -7.542 -21.746 1.00 89.50 100 SER A O 1
ATOM 774 N N . ARG A 1 101 ? -6.835 -8.179 -19.887 1.00 86.50 101 ARG A N 1
ATOM 775 C CA . ARG A 1 101 ? -7.970 -8.888 -19.272 1.00 86.50 101 ARG A CA 1
ATOM 776 C C . ARG A 1 101 ? -8.556 -8.207 -18.046 1.00 86.50 101 ARG A C 1
ATOM 778 O O . ARG A 1 101 ? -9.764 -8.280 -17.862 1.00 86.50 101 ARG A O 1
ATOM 785 N N . ASN A 1 102 ? -7.732 -7.552 -17.231 1.00 85.25 102 ASN A N 1
ATOM 786 C CA . ASN A 1 102 ? -8.154 -6.981 -15.951 1.00 85.25 102 ASN A CA 1
ATOM 787 C C . ASN A 1 102 ? -7.570 -5.570 -15.734 1.00 85.25 102 ASN A C 1
ATOM 789 O O . ASN A 1 102 ? -6.904 -5.332 -14.725 1.00 85.25 102 ASN A O 1
ATOM 793 N N . PRO A 1 103 ? -7.795 -4.613 -16.656 1.00 82.00 103 PRO A N 1
ATOM 794 C CA . PRO A 1 103 ? -7.099 -3.328 -16.619 1.00 82.00 103 PRO A CA 1
ATOM 795 C C . PRO A 1 103 ? -7.479 -2.446 -15.420 1.00 82.00 103 PRO A C 1
ATOM 797 O O . PRO A 1 103 ? -6.714 -1.554 -15.068 1.00 82.00 103 PRO A O 1
ATOM 800 N N . GLU A 1 104 ? -8.643 -2.679 -14.808 1.00 83.00 104 GLU A N 1
ATOM 801 C CA . GLU A 1 104 ? -9.146 -1.901 -13.665 1.00 83.00 104 GLU A CA 1
ATOM 802 C C . GLU A 1 104 ? -8.796 -2.519 -12.307 1.00 83.00 104 GLU A C 1
ATOM 804 O O . GLU A 1 104 ? -8.787 -1.820 -11.296 1.00 83.00 104 GLU A O 1
ATOM 809 N N . ARG A 1 105 ? -8.538 -3.831 -12.270 1.00 83.06 105 ARG A N 1
ATOM 810 C CA . ARG A 1 105 ? -8.244 -4.571 -11.042 1.00 83.06 105 ARG A CA 1
ATOM 811 C C . ARG A 1 105 ? -7.316 -5.739 -11.365 1.00 83.06 105 ARG A C 1
ATOM 813 O O . ARG A 1 105 ? -7.814 -6.835 -11.641 1.00 83.06 105 ARG A O 1
ATOM 820 N N . PRO A 1 106 ? -5.995 -5.517 -11.393 1.00 89.88 106 PRO A N 1
ATOM 821 C CA . PRO A 1 106 ? -5.058 -6.554 -11.772 1.00 89.88 106 PRO A CA 1
ATOM 822 C C . PRO A 1 106 ? -5.158 -7.765 -10.836 1.00 89.88 106 PRO A C 1
ATOM 824 O O . PRO A 1 106 ? -5.449 -7.664 -9.643 1.00 89.88 106 PRO A O 1
ATOM 827 N N . SER A 1 107 ? -4.901 -8.947 -11.388 1.00 93.75 107 SER A N 1
ATOM 828 C CA . SER A 1 107 ? -4.744 -10.163 -10.606 1.00 93.75 107 SER A CA 1
ATOM 829 C C . SER A 1 107 ? -3.564 -10.023 -9.647 1.00 93.75 107 SER A C 1
ATOM 831 O O . SER A 1 107 ? -2.621 -9.271 -9.896 1.00 93.75 107 SER A O 1
ATOM 833 N N . ARG A 1 108 ? -3.555 -10.829 -8.584 1.00 94.50 108 ARG A N 1
ATOM 834 C CA . ARG A 1 108 ? -2.412 -10.910 -7.671 1.00 94.50 108 ARG A CA 1
ATOM 835 C C . ARG A 1 108 ? -1.102 -11.154 -8.437 1.00 94.50 108 ARG A C 1
ATOM 837 O O . ARG A 1 108 ? -1.066 -11.978 -9.355 1.00 94.50 108 ARG A O 1
ATOM 844 N N . LEU A 1 109 ? -0.042 -10.455 -8.035 1.00 95.94 109 LEU A N 1
ATOM 845 C CA . LEU A 1 109 ? 1.313 -10.634 -8.548 1.00 95.94 109 LEU A CA 1
ATOM 846 C C . LEU A 1 109 ? 1.804 -12.081 -8.363 1.00 95.94 109 LEU A C 1
ATOM 848 O O . LEU A 1 109 ? 1.489 -12.717 -7.349 1.00 95.94 109 LEU A O 1
ATOM 852 N N . PRO A 1 110 ? 2.634 -12.596 -9.288 1.00 96.81 110 PRO A N 1
ATOM 853 C CA . PRO A 1 110 ? 3.272 -13.897 -9.135 1.00 96.81 110 PRO A CA 1
ATOM 854 C C . PRO A 1 110 ? 4.106 -13.977 -7.851 1.00 96.81 110 PRO A C 1
ATOM 856 O O . PRO A 1 110 ? 4.750 -13.008 -7.442 1.00 96.81 110 PRO A O 1
ATOM 859 N N . ILE A 1 111 ? 4.138 -15.158 -7.223 1.00 95.75 111 ILE A N 1
ATOM 860 C CA . ILE A 1 111 ? 4.876 -15.386 -5.966 1.00 95.75 111 ILE A CA 1
ATOM 861 C C . ILE A 1 111 ? 6.377 -15.108 -6.141 1.00 95.75 111 ILE A C 1
ATOM 863 O O . ILE A 1 111 ? 7.012 -14.587 -5.226 1.00 95.75 111 ILE A O 1
ATOM 867 N N . SER A 1 112 ? 6.935 -15.410 -7.315 1.00 96.94 112 SER A N 1
ATOM 868 C CA . SER A 1 112 ? 8.326 -15.109 -7.675 1.00 96.94 112 SER A CA 1
ATOM 869 C C . SER A 1 112 ? 8.650 -13.618 -7.570 1.00 96.94 112 SER A C 1
ATOM 871 O O . SER A 1 112 ? 9.733 -13.265 -7.110 1.00 96.94 112 SER A O 1
ATOM 873 N N . VAL A 1 113 ? 7.705 -12.743 -7.929 1.00 97.19 113 VAL A N 1
ATOM 874 C CA . VAL A 1 113 ? 7.835 -11.287 -7.805 1.00 97.19 113 VAL A CA 1
ATOM 875 C C . VAL A 1 113 ? 7.582 -10.842 -6.368 1.00 97.19 113 VAL A C 1
ATOM 877 O O . VAL A 1 113 ? 8.394 -10.103 -5.815 1.00 97.19 113 VAL A O 1
ATOM 880 N N . LEU A 1 114 ? 6.496 -11.318 -5.743 1.00 95.19 114 LEU A N 1
ATOM 881 C CA . LEU A 1 114 ? 6.121 -10.950 -4.370 1.00 95.19 114 LEU A CA 1
ATOM 882 C C . LEU A 1 114 ? 7.215 -11.278 -3.346 1.00 95.19 114 LEU A C 1
ATOM 884 O O . LEU A 1 114 ? 7.441 -10.503 -2.421 1.00 95.19 114 LEU A O 1
ATOM 888 N N . ASN A 1 115 ? 7.911 -12.401 -3.526 1.00 94.50 115 ASN A N 1
ATOM 889 C CA . ASN A 1 115 ? 8.981 -12.842 -2.631 1.00 94.50 115 ASN A CA 1
ATOM 890 C C . ASN A 1 115 ? 10.376 -12.387 -3.088 1.00 94.50 115 ASN A C 1
ATOM 892 O O . ASN A 1 115 ? 11.370 -12.715 -2.438 1.00 94.50 115 ASN A O 1
ATOM 896 N N . SER A 1 116 ? 10.478 -11.660 -4.203 1.00 95.88 116 SER A N 1
ATOM 897 C CA . SER A 1 116 ? 11.761 -11.167 -4.691 1.00 95.88 116 SER A CA 1
ATOM 898 C C . SER A 1 116 ? 12.282 -10.041 -3.790 1.00 95.88 116 SER A C 1
ATOM 900 O O . SER A 1 116 ? 11.529 -9.111 -3.485 1.00 95.88 116 SER A O 1
ATOM 902 N N . PRO A 1 117 ? 13.582 -10.022 -3.430 1.00 95.38 117 PRO A N 1
ATOM 903 C CA . PRO A 1 117 ? 14.184 -8.896 -2.707 1.00 95.38 117 PRO A CA 1
ATOM 904 C C . PRO A 1 117 ? 14.123 -7.577 -3.498 1.00 95.38 117 PRO A C 1
ATOM 906 O O . PRO A 1 117 ? 14.249 -6.496 -2.922 1.00 95.38 117 PRO A O 1
ATOM 909 N N . TRP A 1 118 ? 13.888 -7.655 -4.812 1.00 96.25 118 TRP A N 1
ATOM 910 C CA . TRP A 1 118 ? 13.664 -6.501 -5.676 1.00 96.25 118 TRP A CA 1
ATOM 911 C C . TRP A 1 118 ? 12.440 -5.674 -5.272 1.00 96.25 118 TRP A C 1
ATOM 913 O O . TRP A 1 118 ? 12.480 -4.447 -5.359 1.00 96.25 118 TRP A O 1
ATOM 923 N N . LEU A 1 119 ? 11.358 -6.322 -4.832 1.00 96.75 119 LEU A N 1
ATOM 924 C CA . LEU A 1 119 ? 10.092 -5.641 -4.577 1.00 96.75 119 LEU A CA 1
ATOM 925 C C . LEU A 1 119 ? 10.186 -4.688 -3.367 1.00 96.75 119 LEU A C 1
ATOM 927 O O . LEU A 1 119 ? 9.884 -3.505 -3.546 1.00 96.75 119 LEU A O 1
ATOM 931 N N . PRO A 1 120 ? 10.688 -5.109 -2.184 1.00 96.56 120 PRO A N 1
ATOM 932 C CA . PRO A 1 120 ? 10.941 -4.187 -1.075 1.00 96.56 120 PRO A CA 1
ATOM 933 C C . PRO A 1 120 ? 11.897 -3.047 -1.435 1.00 96.56 120 PRO A C 1
ATOM 935 O O . PRO A 1 120 ? 11.650 -1.892 -1.087 1.00 96.56 120 PRO A O 1
ATOM 938 N N . GLN A 1 121 ? 12.964 -3.338 -2.189 1.00 95.88 121 GLN A N 1
ATOM 939 C CA . GLN A 1 121 ? 13.917 -2.313 -2.618 1.00 95.88 121 GLN A CA 1
ATOM 940 C C . GLN A 1 121 ? 13.269 -1.279 -3.549 1.00 95.88 121 GLN A C 1
ATOM 942 O O . GLN A 1 121 ? 13.501 -0.078 -3.398 1.00 95.88 121 GLN A O 1
ATOM 947 N N . THR A 1 122 ? 12.449 -1.738 -4.492 1.00 96.75 122 THR A N 1
ATOM 948 C CA . THR A 1 122 ? 11.709 -0.883 -5.424 1.00 96.75 122 THR A CA 1
ATOM 949 C C . THR A 1 122 ? 10.709 -0.019 -4.674 1.00 96.75 122 THR A C 1
ATOM 951 O O . THR A 1 122 ? 10.717 1.198 -4.839 1.00 96.75 122 THR A O 1
ATOM 954 N N . PHE A 1 123 ? 9.908 -0.617 -3.789 1.00 97.25 123 PHE A N 1
ATOM 955 C CA . PHE A 1 123 ? 8.950 0.113 -2.961 1.00 97.25 123 PHE A CA 1
ATOM 956 C C . PHE A 1 123 ? 9.629 1.215 -2.144 1.00 97.25 123 PHE A C 1
ATOM 958 O O . PHE A 1 123 ? 9.172 2.357 -2.141 1.00 97.25 123 PHE A O 1
ATOM 965 N N . LYS A 1 124 ? 10.768 0.907 -1.514 1.00 96.56 124 LYS A N 1
ATOM 966 C CA . LYS A 1 124 ? 11.540 1.885 -0.746 1.00 96.56 124 LYS A CA 1
ATOM 967 C C . LYS A 1 124 ? 12.009 3.066 -1.598 1.00 96.56 124 LYS A C 1
ATOM 969 O O . LYS A 1 124 ? 11.904 4.199 -1.143 1.00 96.56 124 LYS A O 1
ATOM 974 N N . GLU A 1 125 ? 12.477 2.841 -2.829 1.00 96.06 125 GLU A N 1
ATOM 975 C CA . GLU A 1 125 ? 12.895 3.946 -3.710 1.00 96.06 125 GLU A CA 1
ATOM 976 C C . GLU A 1 125 ? 11.735 4.895 -4.075 1.00 96.06 125 GLU A C 1
ATOM 978 O O . GLU A 1 125 ? 11.979 6.090 -4.234 1.00 96.06 125 GLU A O 1
ATOM 983 N N . TYR A 1 126 ? 10.487 4.412 -4.126 1.00 96.00 126 TYR A N 1
ATOM 984 C CA . TYR A 1 126 ? 9.301 5.272 -4.276 1.00 96.00 126 TYR A CA 1
ATOM 985 C C . TYR A 1 126 ? 8.850 5.932 -2.979 1.00 96.00 126 TYR A C 1
ATOM 987 O O . TYR A 1 126 ? 8.365 7.060 -2.991 1.00 96.00 1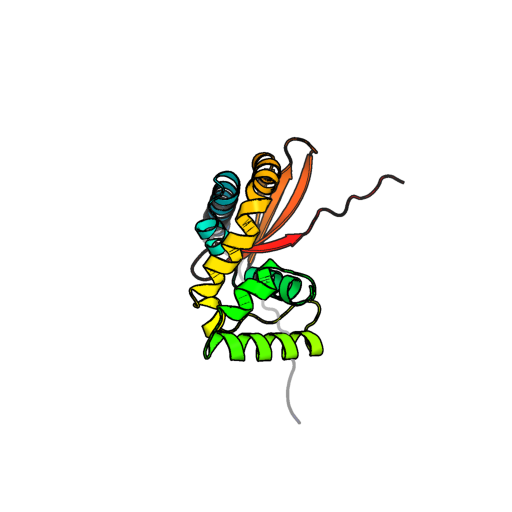26 TYR A O 1
ATOM 995 N N . PHE A 1 127 ? 8.953 5.217 -1.864 1.00 96.25 127 PHE A N 1
ATOM 996 C CA . PHE A 1 127 ? 8.441 5.699 -0.591 1.00 96.25 127 PHE A CA 1
ATOM 997 C C . PHE A 1 127 ? 9.319 6.809 -0.000 1.00 96.25 127 PHE A C 1
ATOM 999 O O . PHE A 1 127 ? 8.802 7.761 0.581 1.00 96.25 127 PHE A O 1
ATOM 1006 N N . GLU A 1 128 ? 10.643 6.720 -0.152 1.00 94.94 128 GLU A N 1
ATOM 1007 C CA . GLU A 1 128 ? 11.585 7.651 0.482 1.00 94.94 128 GLU A CA 1
ATOM 1008 C C . GLU A 1 128 ? 11.365 9.133 0.119 1.00 94.94 128 GLU A C 1
ATOM 1010 O O . GLU A 1 128 ? 11.357 9.954 1.042 1.00 94.94 128 GLU A O 1
ATOM 1015 N N . PRO A 1 129 ? 11.145 9.515 -1.156 1.00 95.12 129 PRO A N 1
ATOM 1016 C CA . PRO A 1 129 ? 10.829 10.901 -1.511 1.00 95.12 129 PRO A CA 1
ATOM 1017 C C . PRO A 1 129 ? 9.479 11.378 -0.953 1.00 95.12 129 PRO A C 1
ATOM 1019 O O . PRO A 1 129 ? 9.346 12.530 -0.543 1.00 95.12 129 PRO A O 1
ATOM 1022 N N . GLU A 1 130 ? 8.490 10.484 -0.890 1.00 93.94 130 GLU A N 1
ATOM 1023 C CA . GLU A 1 130 ? 7.106 10.803 -0.514 1.00 93.94 130 GLU A CA 1
ATOM 1024 C C . GLU A 1 130 ? 6.867 10.789 1.002 1.00 93.94 130 GLU A C 1
ATOM 1026 O O . GLU A 1 130 ? 5.868 11.328 1.489 1.00 93.94 130 GLU A O 1
ATOM 1031 N N . LYS A 1 131 ? 7.785 10.211 1.788 1.00 94.88 131 LYS A N 1
ATOM 1032 C CA . LYS A 1 131 ? 7.567 9.938 3.218 1.00 94.88 131 LYS A CA 1
ATOM 1033 C C . LYS A 1 131 ? 7.192 11.170 4.039 1.00 94.88 131 LYS A C 1
ATOM 1035 O O . LYS A 1 131 ? 6.419 11.057 4.982 1.00 94.88 131 LYS A O 1
ATOM 1040 N N . ALA A 1 132 ? 7.706 12.356 3.702 1.00 94.81 132 ALA A N 1
ATOM 1041 C CA . ALA A 1 132 ? 7.367 13.590 4.416 1.00 94.81 132 ALA A CA 1
ATOM 1042 C C . ALA A 1 132 ? 5.931 14.060 4.118 1.00 94.81 132 ALA A C 1
ATOM 1044 O O . ALA A 1 132 ? 5.251 14.594 4.997 1.00 94.81 132 ALA A O 1
ATOM 1045 N N . GLY A 1 133 ? 5.460 13.864 2.882 1.00 94.19 133 GLY A N 1
ATOM 1046 C CA . GLY A 1 133 ? 4.065 14.085 2.500 1.00 94.19 133 GLY A CA 1
ATOM 1047 C C . GLY A 1 133 ? 3.148 13.073 3.179 1.00 94.19 133 GLY A C 1
ATOM 1048 O O . GLY A 1 133 ? 2.219 13.467 3.885 1.00 94.19 133 GLY A O 1
ATOM 1049 N N . ALA A 1 134 ? 3.491 11.788 3.066 1.00 93.94 134 ALA A N 1
ATOM 1050 C CA . ALA A 1 134 ? 2.761 10.695 3.695 1.00 93.94 134 ALA A CA 1
ATOM 1051 C C . ALA A 1 134 ? 2.669 10.874 5.219 1.00 93.94 134 ALA A C 1
ATOM 1053 O O . ALA A 1 134 ? 1.584 10.796 5.785 1.00 93.94 134 ALA A O 1
ATOM 1054 N N . LYS A 1 135 ? 3.770 11.224 5.892 1.00 95.94 135 LYS A N 1
ATOM 1055 C CA . LYS A 1 135 ? 3.774 11.522 7.329 1.00 95.94 135 LYS A CA 1
ATOM 1056 C C . LYS A 1 135 ? 2.740 12.589 7.689 1.00 95.94 135 LYS A C 1
ATOM 1058 O O . LYS A 1 135 ? 1.879 12.329 8.523 1.00 95.94 135 LYS A O 1
ATOM 1063 N N . ARG A 1 136 ? 2.772 13.753 7.029 1.00 92.88 136 ARG A N 1
ATOM 1064 C CA . ARG A 1 136 ? 1.830 14.854 7.308 1.00 92.88 136 ARG A CA 1
ATOM 1065 C C . ARG A 1 136 ? 0.373 14.432 7.121 1.00 92.88 136 ARG A C 1
ATOM 1067 O O . ARG A 1 136 ? -0.473 14.770 7.946 1.00 92.88 136 ARG A O 1
ATOM 1074 N N . GLN A 1 137 ? 0.081 13.677 6.062 1.00 91.31 137 GLN A N 1
ATOM 1075 C CA . GLN A 1 137 ? -1.264 13.167 5.804 1.00 91.31 137 GLN A CA 1
ATOM 1076 C C . GLN A 1 137 ? -1.708 12.195 6.909 1.00 91.31 137 GLN A C 1
ATOM 1078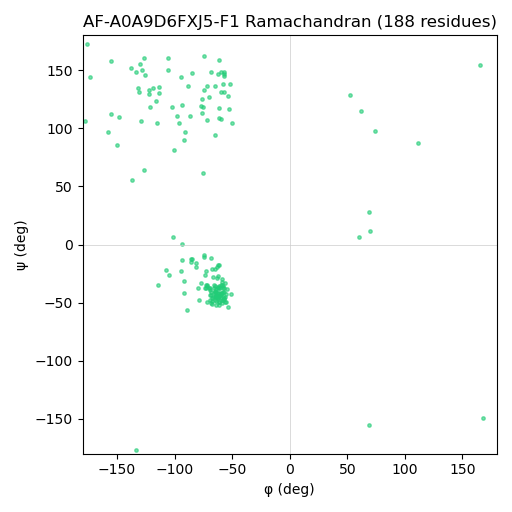 O O . GLN A 1 137 ? -2.760 12.391 7.519 1.00 91.31 137 GLN A O 1
ATOM 1083 N N . TYR A 1 138 ? -0.893 11.189 7.225 1.00 95.06 138 TYR A N 1
ATOM 1084 C CA . TYR A 1 138 ? -1.263 10.097 8.129 1.00 95.06 138 TYR A CA 1
ATOM 1085 C C . TYR A 1 138 ? -1.130 10.438 9.627 1.00 95.06 138 TYR A C 1
ATOM 1087 O O . TYR A 1 138 ? -1.743 9.774 10.460 1.00 95.06 138 TYR A O 1
ATOM 1095 N N . GLU A 1 139 ? -0.415 11.501 10.012 1.00 96.06 139 GLU A N 1
ATOM 1096 C CA . GLU A 1 139 ? -0.441 12.043 11.386 1.00 96.06 139 GLU A CA 1
ATOM 1097 C C . GLU A 1 139 ? -1.808 12.635 11.755 1.00 96.06 139 GLU A C 1
ATOM 1099 O O . GLU A 1 139 ? -2.202 12.671 12.931 1.00 96.06 139 GLU A O 1
ATOM 1104 N N . SER A 1 140 ? -2.538 13.109 10.745 1.00 93.06 140 SER A N 1
ATOM 1105 C CA . SER A 1 140 ? -3.829 13.762 10.923 1.00 93.06 140 SER A CA 1
ATOM 1106 C C . SER A 1 140 ? -5.005 12.788 10.997 1.00 93.06 140 SER A C 1
ATOM 1108 O O . SER A 1 140 ? -6.073 13.210 11.427 1.00 93.06 140 SER A O 1
ATOM 1110 N N . ILE A 1 141 ? -4.830 11.505 10.656 1.00 94.06 141 ILE A N 1
ATOM 1111 C CA . ILE A 1 141 ? -5.931 10.531 10.648 1.00 94.06 141 ILE A CA 1
ATOM 1112 C C . ILE A 1 141 ? -6.027 9.746 11.964 1.00 94.06 141 ILE A C 1
ATOM 1114 O O . ILE A 1 141 ? -5.020 9.374 12.570 1.00 94.06 141 ILE A O 1
ATOM 1118 N N . GLU A 1 142 ? -7.250 9.444 12.386 1.00 95.31 142 GLU A N 1
ATOM 1119 C CA . GLU A 1 142 ? -7.552 8.583 13.532 1.00 95.31 142 GLU A CA 1
ATOM 1120 C C . GLU A 1 142 ? -8.643 7.568 13.186 1.00 95.31 142 GLU A C 1
ATOM 1122 O O . GLU A 1 142 ? -9.518 7.847 12.369 1.00 95.31 142 GLU A O 1
ATOM 1127 N N . VAL A 1 143 ? -8.599 6.380 13.795 1.00 96.44 143 VAL A N 1
ATOM 1128 C CA . VAL A 1 143 ? -9.629 5.355 13.578 1.00 96.44 143 VAL A CA 1
ATOM 1129 C C . VAL A 1 143 ? -10.896 5.749 14.329 1.00 96.44 143 VAL A C 1
ATOM 1131 O O . VAL A 1 143 ? -10.893 5.824 15.557 1.00 96.44 143 VAL A O 1
ATOM 1134 N N . SER A 1 144 ? -11.980 5.954 13.586 1.00 94.88 144 SER A N 1
ATOM 1135 C CA . SER A 1 144 ? -13.295 6.304 14.128 1.00 94.88 144 SER A CA 1
ATOM 1136 C C . SER A 1 144 ? -14.162 5.073 14.403 1.00 94.88 144 SER A C 1
ATOM 1138 O O . SER A 1 144 ? -14.816 4.996 15.438 1.00 94.88 144 SER A O 1
ATOM 1140 N N . SER A 1 145 ? -14.155 4.098 13.493 1.00 95.06 145 SER A N 1
ATOM 1141 C CA . SER A 1 145 ? -14.921 2.856 13.607 1.00 95.06 145 SER A CA 1
ATOM 1142 C C . SER A 1 145 ? -14.275 1.747 12.783 1.00 95.06 145 SER A C 1
ATOM 1144 O O . SER A 1 145 ? -13.498 2.008 11.859 1.00 95.06 145 SER A O 1
ATOM 1146 N N . VAL A 1 146 ? -14.583 0.507 13.152 1.00 96.75 146 VAL A N 1
ATOM 1147 C CA . VAL A 1 146 ? -14.151 -0.703 12.457 1.00 96.75 146 VAL A CA 1
ATOM 1148 C C . VAL A 1 146 ? -15.371 -1.590 12.279 1.00 96.75 146 VAL A C 1
ATOM 1150 O O . VAL A 1 146 ? -16.145 -1.760 13.215 1.00 96.75 146 VAL A O 1
ATOM 1153 N N . TYR A 1 147 ? -15.530 -2.132 11.079 1.00 94.50 147 TYR A N 1
ATOM 1154 C CA . TYR A 1 147 ? -16.581 -3.075 10.728 1.00 94.50 147 TYR A CA 1
ATOM 1155 C C . TYR A 1 147 ? -15.919 -4.340 10.213 1.00 94.50 147 TYR A C 1
ATOM 1157 O O . TYR A 1 147 ? -15.061 -4.250 9.338 1.00 94.50 147 TYR A O 1
ATOM 1165 N N . VAL A 1 148 ? -16.302 -5.495 10.742 1.00 94.12 148 VAL A N 1
ATOM 1166 C CA . VAL A 1 148 ? -15.784 -6.795 10.304 1.00 94.12 148 VAL A CA 1
ATOM 1167 C C . VAL A 1 148 ? -16.942 -7.621 9.767 1.00 94.12 148 VAL A C 1
ATOM 1169 O O . VAL A 1 148 ? -18.007 -7.673 10.382 1.00 94.12 148 VAL A O 1
ATOM 1172 N N . ASP A 1 149 ? -16.736 -8.252 8.618 1.00 88.44 149 ASP A N 1
ATOM 1173 C CA . ASP A 1 149 ? -17.670 -9.196 8.020 1.00 88.44 149 ASP A CA 1
ATOM 1174 C C . ASP A 1 149 ? -16.942 -10.465 7.546 1.00 88.44 149 ASP A C 1
ATOM 1176 O O . ASP A 1 149 ? -15.745 -10.648 7.761 1.00 88.44 149 ASP A O 1
ATOM 1180 N N . SER A 1 150 ? -17.676 -11.387 6.920 1.00 84.12 150 SER A N 1
ATOM 1181 C CA . SER A 1 150 ? -17.117 -12.662 6.454 1.00 84.12 150 SER A CA 1
ATOM 1182 C C . SER A 1 150 ? -16.123 -12.538 5.292 1.00 84.12 150 SER A C 1
ATOM 1184 O O . SER A 1 150 ? -15.505 -13.535 4.925 1.00 84.12 150 SER A O 1
ATOM 1186 N N . LEU A 1 151 ? -16.025 -11.371 4.653 1.00 81.88 151 LEU A N 1
ATOM 1187 C CA . LEU A 1 151 ? -15.198 -11.116 3.470 1.00 81.88 151 LEU A CA 1
ATOM 1188 C C . LEU A 1 151 ? -13.963 -10.267 3.797 1.00 81.88 151 LEU A C 1
ATOM 1190 O O . LEU A 1 151 ? -12.978 -10.322 3.060 1.00 81.88 151 LEU A O 1
ATOM 1194 N N . GLY A 1 152 ? -13.992 -9.507 4.890 1.00 93.19 152 GLY A N 1
ATOM 1195 C CA . GLY A 1 152 ? -12.869 -8.708 5.357 1.00 93.19 152 GLY A CA 1
ATOM 1196 C C . GLY A 1 152 ? -13.281 -7.721 6.441 1.00 93.19 152 GLY A C 1
ATOM 1197 O O . GLY A 1 152 ? -14.186 -7.964 7.237 1.00 93.19 152 GLY A O 1
ATOM 1198 N N . ALA A 1 153 ? -12.594 -6.585 6.485 1.00 95.75 153 ALA A N 1
ATOM 1199 C CA . ALA A 1 153 ? -12.928 -5.510 7.400 1.00 95.75 153 ALA A CA 1
ATOM 1200 C C . ALA A 1 153 ? -12.847 -4.143 6.722 1.00 95.75 153 ALA A C 1
ATOM 1202 O O . ALA A 1 153 ? -12.082 -3.927 5.786 1.00 95.75 153 ALA A O 1
ATOM 1203 N N . THR A 1 154 ? -13.633 -3.194 7.214 1.00 96.56 154 THR A N 1
ATOM 1204 C CA . THR A 1 154 ? -13.569 -1.786 6.829 1.00 96.56 154 THR A CA 1
ATOM 1205 C C . THR A 1 154 ? -13.169 -0.958 8.039 1.00 96.56 154 THR A C 1
ATOM 1207 O O . THR A 1 154 ? -13.847 -0.971 9.065 1.00 96.56 154 THR A O 1
ATOM 1210 N N . VAL A 1 155 ? -12.090 -0.193 7.908 1.00 97.12 155 VAL A N 1
ATOM 1211 C CA . VAL A 1 155 ? -11.652 0.793 8.897 1.00 97.12 155 VAL A CA 1
ATOM 1212 C C . VAL A 1 155 ? -12.050 2.174 8.406 1.00 97.12 155 VAL A C 1
ATOM 1214 O O . VAL A 1 155 ? -11.592 2.629 7.359 1.00 97.12 155 VAL A O 1
ATOM 1217 N N . VAL A 1 156 ? -12.899 2.860 9.165 1.00 96.06 156 VAL A N 1
ATOM 1218 C CA . VAL A 1 156 ? -13.260 4.249 8.877 1.00 96.06 156 VAL A CA 1
ATOM 1219 C C . VAL A 1 156 ? -12.336 5.151 9.669 1.00 96.06 156 VAL A C 1
ATOM 1221 O O . VAL A 1 156 ? -12.326 5.120 10.906 1.00 96.06 156 VAL A O 1
ATOM 1224 N N . VAL A 1 157 ? -11.587 5.991 8.970 1.00 95.69 157 VAL A N 1
ATOM 1225 C CA . VAL A 1 157 ? -10.722 6.989 9.590 1.00 95.69 157 VAL A CA 1
ATOM 1226 C C . VAL A 1 157 ? -11.318 8.373 9.445 1.00 95.69 157 VAL A C 1
ATOM 1228 O O . VAL A 1 157 ? -11.998 8.664 8.468 1.00 95.69 157 VAL A O 1
ATOM 1231 N N . ARG A 1 158 ? -11.038 9.241 10.410 1.00 94.25 158 ARG A N 1
ATOM 1232 C CA . ARG A 1 158 ? -11.359 10.661 10.340 1.00 94.25 158 ARG A CA 1
ATOM 1233 C C . ARG A 1 158 ? -10.072 11.465 10.289 1.00 94.25 158 ARG A C 1
ATOM 1235 O O . ARG A 1 158 ? -9.154 11.219 11.068 1.00 94.25 158 ARG A O 1
ATOM 1242 N N . ASN A 1 159 ? -10.024 12.454 9.410 1.00 92.00 159 ASN A N 1
ATOM 1243 C CA . ASN A 1 159 ? -9.004 13.483 9.441 1.00 92.00 159 ASN A CA 1
ATOM 1244 C C . ASN A 1 159 ? -9.336 14.498 10.547 1.00 92.00 159 ASN A C 1
ATOM 1246 O O . ASN A 1 159 ? -10.367 15.166 10.498 1.00 92.00 159 ASN A O 1
ATOM 1250 N N . LYS A 1 160 ? -8.455 14.643 11.537 1.00 91.06 160 LYS A N 1
ATOM 1251 C CA . LYS A 1 160 ? -8.631 15.5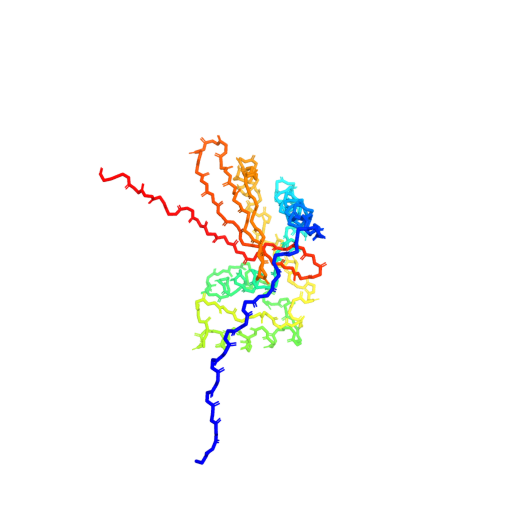56 12.678 1.00 91.06 160 LYS A CA 1
ATOM 1252 C C . LYS A 1 160 ? -8.714 17.029 12.264 1.00 91.06 160 LYS A C 1
ATOM 1254 O O . LYS A 1 160 ? -9.322 17.821 12.977 1.00 91.06 160 LYS A O 1
ATOM 1259 N N . ILE A 1 161 ? -8.109 17.400 11.134 1.00 88.56 161 ILE A N 1
ATOM 1260 C CA . ILE A 1 161 ? -8.047 18.782 10.645 1.00 88.56 161 ILE A CA 1
ATOM 1261 C C . ILE A 1 161 ? -9.264 19.088 9.771 1.00 88.56 161 ILE A C 1
ATOM 1263 O O . ILE A 1 161 ? -10.003 20.023 10.059 1.00 88.56 161 ILE A O 1
ATOM 1267 N N . SER A 1 162 ? -9.496 18.300 8.718 1.00 87.19 162 SER A N 1
ATOM 1268 C CA . SER A 1 162 ? -10.572 18.570 7.753 1.00 87.19 162 SER A CA 1
ATOM 1269 C C . SER A 1 162 ? -11.930 17.997 8.156 1.00 87.19 162 SER A C 1
ATOM 1271 O O . SER A 1 162 ? -12.929 18.316 7.519 1.00 87.19 162 SER A O 1
ATOM 1273 N N . GLN A 1 163 ? -11.977 17.125 9.168 1.00 86.31 163 GLN A N 1
ATOM 1274 C CA . GLN A 1 163 ? -13.150 16.322 9.546 1.00 86.31 163 GLN A CA 1
ATOM 1275 C C . GLN A 1 163 ? -13.658 15.382 8.433 1.00 86.31 163 GLN A C 1
ATOM 1277 O O . GLN A 1 163 ? -14.670 14.701 8.615 1.00 86.31 163 GLN A O 1
ATOM 1282 N N . ALA A 1 164 ? -12.941 15.284 7.305 1.00 87.69 164 ALA A N 1
ATOM 1283 C CA . ALA A 1 164 ? -13.229 14.316 6.256 1.00 87.69 164 ALA A CA 1
ATOM 1284 C C . ALA A 1 164 ? -13.065 12.891 6.796 1.00 87.69 164 ALA A C 1
ATOM 1286 O O . ALA A 1 164 ? -12.245 12.645 7.685 1.00 87.69 164 ALA A O 1
ATOM 1287 N N . SER A 1 165 ? -13.873 11.961 6.290 1.00 90.31 165 SER A N 1
ATOM 1288 C CA . SER A 1 165 ? -13.843 10.567 6.729 1.00 90.31 165 SER A CA 1
ATOM 1289 C C . SER A 1 165 ? -13.551 9.652 5.555 1.00 90.31 165 SER A C 1
ATOM 1291 O O . SER A 1 165 ? -14.365 9.572 4.647 1.00 90.31 165 SER A O 1
ATOM 1293 N N . ASP A 1 166 ? -12.443 8.928 5.607 1.00 92.62 166 ASP A N 1
ATOM 1294 C CA . ASP A 1 166 ? -12.042 7.986 4.565 1.00 92.62 166 ASP A CA 1
ATOM 1295 C C . ASP A 1 166 ? -12.253 6.548 5.030 1.00 92.62 166 ASP A C 1
ATOM 1297 O O . ASP A 1 166 ? -12.371 6.268 6.230 1.00 92.62 166 ASP A O 1
ATOM 1301 N N . ARG A 1 167 ? -12.318 5.614 4.081 1.00 94.75 167 ARG A N 1
ATOM 1302 C CA . ARG A 1 167 ? -12.513 4.193 4.379 1.00 94.75 167 ARG A CA 1
ATOM 1303 C C . ARG A 1 167 ? -11.366 3.379 3.812 1.00 94.75 167 ARG A C 1
ATOM 1305 O O . ARG A 1 167 ? -11.010 3.522 2.647 1.00 94.75 167 ARG A O 1
ATOM 1312 N N . TYR A 1 168 ? -10.830 2.490 4.632 1.00 96.31 168 TYR A N 1
ATOM 1313 C CA . TYR A 1 168 ? -9.799 1.539 4.247 1.00 96.31 168 TYR A CA 1
ATOM 1314 C C . TYR A 1 168 ? -10.372 0.135 4.320 1.00 96.31 168 TYR A C 1
ATOM 1316 O O . TYR A 1 168 ? -10.985 -0.237 5.321 1.00 96.31 168 TYR A O 1
ATOM 1324 N N . VAL A 1 169 ? -10.173 -0.633 3.257 1.00 96.31 169 VAL A N 1
ATOM 1325 C CA . VAL A 1 169 ? -10.533 -2.049 3.217 1.00 96.31 169 VAL A CA 1
ATOM 1326 C C . VAL A 1 169 ? -9.347 -2.845 3.737 1.00 96.31 169 VAL A C 1
ATOM 1328 O O . VAL A 1 169 ? -8.200 -2.553 3.395 1.00 96.31 169 VAL A O 1
ATOM 1331 N N . MET A 1 170 ? -9.618 -3.834 4.577 1.00 97.56 170 MET A N 1
ATOM 1332 C CA . MET A 1 170 ? -8.630 -4.747 5.125 1.00 97.56 170 MET A CA 1
ATOM 1333 C C . MET A 1 170 ? -9.018 -6.198 4.865 1.00 97.56 170 MET A C 1
ATOM 1335 O O . MET A 1 170 ? -10.193 -6.559 4.898 1.00 97.56 170 MET A O 1
ATOM 1339 N N . VAL A 1 171 ? -8.009 -7.037 4.653 1.00 96.44 171 VAL A N 1
ATOM 1340 C CA . VAL A 1 171 ? -8.145 -8.478 4.401 1.00 96.44 171 VAL A CA 1
ATOM 1341 C C . VAL A 1 171 ? -7.215 -9.264 5.320 1.00 96.44 171 VAL A C 1
ATOM 1343 O O . VAL A 1 171 ? -6.204 -8.736 5.790 1.00 96.44 171 VAL A O 1
ATOM 1346 N N . TYR A 1 172 ? -7.548 -10.527 5.588 1.00 95.38 172 TYR A N 1
ATOM 1347 C CA . TYR A 1 172 ? -6.725 -11.409 6.412 1.00 95.38 172 TYR A CA 1
ATOM 1348 C C . TYR A 1 172 ? -5.846 -12.323 5.542 1.00 95.38 172 TYR A C 1
ATOM 1350 O O . TYR A 1 172 ? -6.336 -13.247 4.898 1.00 95.38 172 TYR A O 1
ATOM 1358 N N . GLU A 1 173 ? -4.530 -12.100 5.554 1.00 93.69 173 GLU A N 1
ATOM 1359 C CA . GLU A 1 173 ? -3.526 -12.876 4.804 1.00 93.69 173 GLU A CA 1
ATOM 1360 C C . GLU A 1 173 ? -2.425 -13.388 5.753 1.00 93.69 173 GLU A C 1
ATOM 1362 O O . GLU A 1 173 ? -1.275 -12.947 5.715 1.00 93.69 173 GLU A O 1
ATOM 1367 N N . GLY A 1 174 ? -2.794 -14.265 6.697 1.00 92.12 174 GLY A N 1
ATOM 1368 C CA . GLY A 1 174 ? -1.919 -14.636 7.827 1.00 92.12 174 GLY A CA 1
ATOM 1369 C C . GLY A 1 174 ? -1.728 -13.497 8.844 1.00 92.12 174 GLY A C 1
ATOM 1370 O O . GLY A 1 174 ? -0.857 -13.559 9.709 1.00 92.12 174 GLY A O 1
ATOM 1371 N N . GLY A 1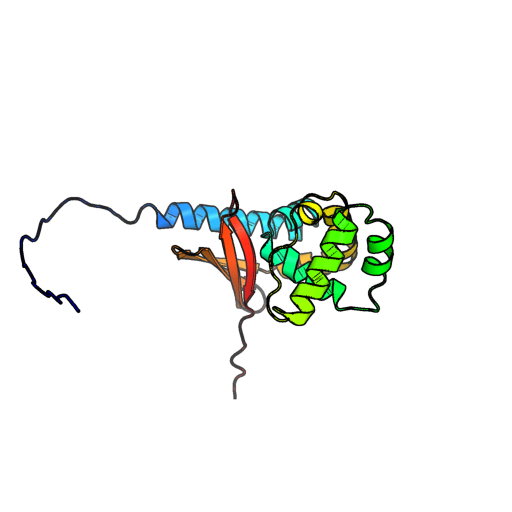 175 ? -2.541 -12.449 8.713 1.00 95.31 175 GLY A N 1
ATOM 1372 C CA . GLY A 1 175 ? -2.561 -11.213 9.485 1.00 95.31 175 GLY A CA 1
ATOM 1373 C C . GLY A 1 175 ? -3.413 -10.173 8.753 1.00 95.31 175 GLY A C 1
ATOM 1374 O O . GLY A 1 175 ? -3.570 -10.255 7.536 1.00 95.31 175 GLY A O 1
ATOM 1375 N N . TRP A 1 176 ? -3.976 -9.206 9.477 1.00 97.44 176 TRP A N 1
ATOM 1376 C CA . TRP A 1 176 ? -4.767 -8.132 8.872 1.00 97.44 176 TRP A CA 1
ATOM 1377 C C . TRP A 1 176 ? -3.875 -7.172 8.078 1.00 97.44 176 TRP A C 1
ATOM 1379 O O . TRP A 1 176 ? -2.894 -6.645 8.609 1.00 97.44 176 TRP A O 1
ATOM 1389 N N . ARG A 1 177 ? -4.224 -6.946 6.811 1.00 98.00 177 ARG A N 1
ATOM 1390 C CA . ARG A 1 177 ? -3.501 -6.098 5.855 1.00 98.00 177 ARG A CA 1
ATOM 1391 C C . ARG A 1 177 ? -4.443 -5.095 5.213 1.00 98.00 177 ARG A C 1
ATOM 1393 O O . ARG A 1 177 ? -5.621 -5.394 5.049 1.00 98.00 177 ARG A O 1
ATOM 1400 N N . VAL A 1 178 ? -3.930 -3.933 4.828 1.00 97.75 178 VAL A N 1
ATOM 1401 C CA . VAL A 1 178 ? -4.677 -2.950 4.036 1.00 97.75 178 VAL A CA 1
ATOM 1402 C C . VAL A 1 178 ? -4.739 -3.421 2.586 1.00 97.75 178 VAL A C 1
ATOM 1404 O O . VAL A 1 178 ? -3.706 -3.705 1.990 1.00 97.75 178 VAL A O 1
ATOM 1407 N N . ASP A 1 179 ? -5.946 -3.515 2.041 1.00 96.00 179 ASP A N 1
ATOM 1408 C CA . ASP A 1 179 ? -6.221 -3.992 0.680 1.00 96.00 179 ASP A CA 1
ATOM 1409 C C . ASP A 1 179 ? -6.574 -2.859 -0.282 1.00 96.00 179 ASP A C 1
ATOM 1411 O O . ASP A 1 179 ? -6.347 -2.960 -1.482 1.00 96.00 179 ASP A O 1
ATOM 1415 N N . GLY A 1 180 ? -7.107 -1.756 0.241 1.00 92.19 180 GLY A N 1
ATOM 1416 C CA . GLY A 1 180 ? -7.508 -0.636 -0.590 1.00 92.19 180 GLY A CA 1
ATOM 1417 C C . GLY A 1 180 ? -8.005 0.559 0.204 1.00 92.19 180 GLY A C 1
ATOM 1418 O O . GLY A 1 180 ? -8.188 0.510 1.423 1.00 92.19 180 GLY A O 1
ATOM 1419 N N . HIS A 1 181 ? -8.234 1.642 -0.527 1.00 91.56 181 HIS A N 1
ATOM 1420 C CA . HIS A 1 181 ? -8.691 2.919 -0.007 1.00 91.56 181 HIS A CA 1
ATOM 1421 C C . HIS A 1 181 ? -9.881 3.407 -0.833 1.00 91.56 181 HIS A C 1
ATOM 1423 O O . HIS A 1 181 ? -9.839 3.420 -2.062 1.00 91.56 181 HIS A O 1
ATOM 1429 N N . ILE A 1 182 ? -10.945 3.804 -0.143 1.00 85.19 182 ILE A N 1
ATOM 1430 C CA . ILE A 1 182 ? -12.138 4.409 -0.720 1.00 85.19 182 ILE A CA 1
ATOM 1431 C C . ILE A 1 182 ? -12.203 5.829 -0.168 1.00 85.19 182 ILE A C 1
ATOM 1433 O O . ILE A 1 182 ? -12.569 6.038 0.994 1.00 85.19 182 ILE A O 1
ATOM 1437 N N . GLU A 1 183 ? -11.855 6.792 -1.017 1.00 75.50 183 GLU A N 1
ATOM 1438 C CA . GLU A 1 183 ? -12.001 8.211 -0.708 1.00 75.50 183 GLU A CA 1
ATOM 1439 C C . GLU A 1 183 ? -13.464 8.527 -0.394 1.00 75.50 183 GLU A C 1
ATOM 1441 O O . GLU A 1 183 ? -14.384 8.078 -1.098 1.00 75.50 183 GLU A O 1
ATOM 1446 N N . ALA A 1 184 ? -13.702 9.344 0.634 1.00 66.00 184 ALA A N 1
ATOM 1447 C CA . ALA A 1 184 ? -15.008 9.967 0.760 1.00 66.00 184 ALA A CA 1
ATOM 1448 C C . ALA A 1 184 ? -15.254 10.841 -0.469 1.00 66.00 184 ALA A C 1
ATOM 1450 O O . ALA A 1 184 ? -14.684 11.922 -0.614 1.00 66.00 184 ALA A O 1
ATOM 1451 N N . ARG A 1 185 ? -16.165 10.404 -1.345 1.00 54.88 185 ARG A N 1
ATOM 1452 C CA . ARG A 1 185 ? -16.745 11.302 -2.341 1.00 54.88 185 ARG A CA 1
ATOM 1453 C C . ARG A 1 185 ? -17.428 12.426 -1.577 1.00 54.88 185 ARG A C 1
ATOM 1455 O O . ARG A 1 185 ? -18.461 12.206 -0.943 1.00 54.88 185 ARG A O 1
ATOM 1462 N N . GLY A 1 186 ? -16.833 13.615 -1.623 1.00 44.59 186 GLY A N 1
ATOM 1463 C CA . GLY A 1 186 ? -17.484 14.825 -1.162 1.00 44.59 186 GLY A CA 1
ATOM 1464 C C . GLY A 1 186 ? -18.833 14.923 -1.859 1.00 44.59 186 GLY A C 1
ATOM 1465 O O . GLY A 1 186 ? -18.902 15.026 -3.084 1.00 44.59 186 GLY A O 1
ATOM 1466 N N . VAL A 1 187 ? -19.917 14.880 -1.090 1.00 36.41 187 VAL A N 1
ATOM 1467 C CA . VAL A 1 187 ? -21.145 15.524 -1.536 1.00 36.41 187 VAL A CA 1
ATOM 1468 C C . VAL A 1 187 ? -20.785 17.003 -1.566 1.00 36.41 187 VAL A C 1
ATOM 1470 O O . VAL A 1 187 ? -20.775 17.661 -0.529 1.00 36.41 187 VAL A O 1
ATOM 1473 N N . LEU A 1 188 ? -20.367 17.497 -2.733 1.00 31.56 188 LEU A N 1
ATOM 1474 C CA . LEU A 1 188 ? -20.242 18.931 -2.950 1.00 31.56 188 LEU A CA 1
ATOM 1475 C C . LEU A 1 188 ? -21.602 19.548 -2.582 1.00 31.56 188 LEU A C 1
ATOM 1477 O O . LEU A 1 188 ? -22.625 19.057 -3.076 1.00 31.56 188 LEU A O 1
ATOM 1481 N N . PRO A 1 189 ? -21.662 20.568 -1.708 1.00 38.00 189 PRO A N 1
ATOM 1482 C CA . PRO A 1 189 ? -22.885 21.338 -1.571 1.00 38.00 189 PRO A CA 1
ATOM 1483 C C . PRO A 1 189 ? -23.204 21.957 -2.939 1.00 38.00 189 PRO A C 1
ATOM 1485 O O . PRO A 1 189 ? -22.313 22.483 -3.607 1.00 38.00 189 PRO A O 1
ATOM 1488 N N . LYS A 1 190 ? -24.460 21.797 -3.366 1.00 34.09 190 LYS A N 1
ATOM 1489 C CA . LYS A 1 190 ? -25.015 22.495 -4.530 1.00 34.09 190 LYS A CA 1
ATOM 1490 C C . LYS A 1 190 ? -25.011 24.001 -4.310 1.00 34.09 190 LYS A C 1
ATOM 1492 O O . LYS A 1 190 ? -25.233 24.408 -3.147 1.00 34.09 190 LYS A O 1
#

Mean predicted aligned error: 9.36 Å

Secondary structure (DSSP, 8-state):
---------------------SHHHHHHHHHHHHHHHHHHHHHHHT-HHHHHHHB-HHHHHHHHHHHHT-TT-HHHHHHHTT--SHHHHHHHHHHHHHHHH-TTSPPPPPHHHHT-THHHHHHHHHHHHHHHHHHHHHHSEEEEEEEE-SS-EEEEEEETTT--EEEEEEEESSSEEEEEEE--------

Nearest PDB structures (foldseek):
  9azz-assembly2_B  TM=6.181E-01  e=1.469E+00  Ehrlichia ruminantium str. Gardel
  6hhf-assembly1_A  TM=4.345E-01  e=5.371E-01  Homo sapiens
  5dyl-assembly1_A  TM=4.987E-01  e=1.976E+00  Plasmodium vivax
  3n7n-assembly1_C  TM=3.480E-01  e=1.385E+00  Saccharomyces cerevisiae

Radius of gyration: 22.0 Å; Cα contacts (8 Å, |Δi|>4): 222; chains: 1; bounding box: 61×58×49 Å

Foldseek 3Di:
DDDDDDDDDDDDDDDPDDDPDPPPFVVVQVQLQVLVVQLLVCLLVLPLVSVVVQADLQQLVVVVLVVVVDPPDPLCVVLLVVDDDPLNVQQVVQSVCCVVPPVPGGDGGDPCVVPDPSSSVSSSVVSVVCSVVSNVQSVQKDFPGKAADPAFIKT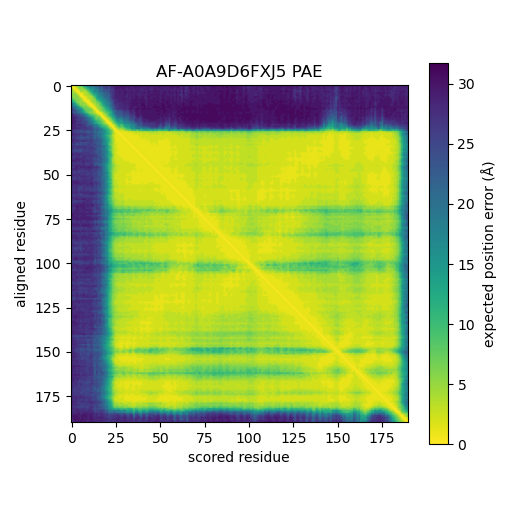WIARNVPRFIWIWTWHCDVGIHTNDIDGPPDPPDD

Solvent-accessible surface area (backbone atoms only — not comparable to full-atom values): 11126 Å² total; per-residue (Å²): 132,90,84,82,89,81,89,79,90,77,89,80,78,93,75,88,82,80,86,80,70,82,65,67,62,59,59,48,36,50,50,47,50,51,38,52,52,51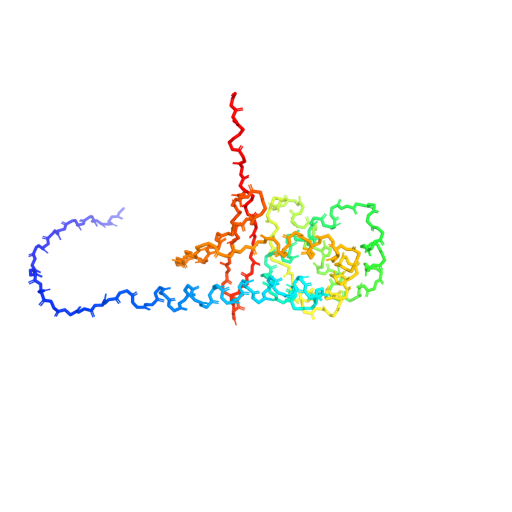,28,45,49,21,40,50,70,56,36,52,69,52,34,57,63,30,37,25,67,53,32,51,26,45,54,50,52,57,54,73,67,43,89,82,42,65,67,56,60,57,47,54,75,72,46,64,67,68,35,35,57,51,50,52,56,50,49,57,50,22,67,76,75,28,74,90,61,53,65,68,59,56,64,60,39,71,72,31,75,60,47,65,55,49,50,36,69,61,41,64,81,43,30,70,61,50,18,62,58,48,70,38,48,44,82,73,49,64,48,75,59,99,86,33,32,41,41,33,30,32,29,75,83,79,66,49,54,36,36,33,36,30,37,78,75,99,48,63,17,42,43,46,76,47,75,58,78,73,79,70,83,129

Sequence (190 aa):
MRRFAWLLALLGACVPGSGSSPVTTTEEEKAVKRAFEAWRAAIVAGNADEVLRGMSSTMISDWLYVRLGDANDPVLAKQRRRLTGAPSDDLDLWYVDNKSRNPERPSRLPISVLNSPWLPQTFKEYFEPEKAGAKRQYESIEVSSVYVDSLGATVVVRNKISQASDRYVMVYEGGWRVDGHIEARGVLPK

pLDDT: mean 84.92, std 20.87, range [28.61, 98.5]